Protein AF-A0A2V9V794-F1 (afdb_monomer_lite)

Radius of gyration: 24.44 Å; chains: 1; bounding box: 47×69×84 Å

pLDDT: mean 85.98, std 15.11, range [33.03, 97.5]

Structure (mmCIF, N/CA/C/O backbone):
data_AF-A0A2V9V794-F1
#
_entry.id   AF-A0A2V9V794-F1
#
loop_
_atom_site.group_PDB
_atom_site.id
_atom_site.type_symbol
_atom_site.label_atom_id
_atom_site.label_alt_id
_atom_site.label_comp_id
_atom_site.label_asym_id
_atom_site.label_entity_id
_atom_site.label_seq_id
_atom_site.pdbx_PDB_ins_code
_atom_site.Cartn_x
_atom_site.Cartn_y
_atom_site.Cartn_z
_atom_site.occupancy
_atom_site.B_iso_or_equiv
_atom_site.auth_seq_id
_atom_site.auth_comp_id
_atom_site.auth_asym_id
_atom_site.auth_atom_id
_atom_site.pdbx_PDB_model_num
ATOM 1 N N . MET A 1 1 ? 4.166 -53.198 -56.606 1.00 38.56 1 MET A N 1
ATOM 2 C CA . MET A 1 1 ? 4.642 -51.820 -56.846 1.00 38.56 1 MET A CA 1
ATOM 3 C C . MET A 1 1 ? 4.368 -51.043 -55.563 1.00 38.56 1 MET A C 1
ATOM 5 O O . MET A 1 1 ? 3.220 -50.724 -55.301 1.00 38.56 1 MET A O 1
ATOM 9 N N . LEU A 1 2 ? 5.367 -50.914 -54.685 1.00 33.03 2 LEU A N 1
ATOM 10 C CA . LEU A 1 2 ? 5.245 -50.203 -53.403 1.00 33.03 2 LEU A CA 1
ATOM 11 C C . LEU A 1 2 ? 5.771 -48.770 -53.584 1.00 33.03 2 LEU A C 1
ATOM 13 O O . LEU A 1 2 ? 6.808 -48.613 -54.235 1.00 33.03 2 LEU A O 1
ATOM 17 N N . PRO A 1 3 ? 5.094 -47.737 -53.053 1.00 42.12 3 PRO A N 1
ATOM 18 C CA . PRO A 1 3 ? 5.561 -46.367 -53.184 1.00 42.12 3 PRO A CA 1
ATOM 19 C C . PRO A 1 3 ? 6.726 -46.094 -52.223 1.00 42.12 3 PRO A C 1
ATOM 21 O O . PRO A 1 3 ? 6.729 -46.523 -51.069 1.00 42.12 3 PRO A O 1
ATOM 24 N N . ARG A 1 4 ? 7.728 -45.372 -52.731 1.00 41.62 4 ARG A N 1
ATOM 25 C CA . ARG A 1 4 ? 8.853 -44.807 -51.975 1.00 41.62 4 ARG A CA 1
ATOM 26 C C . ARG A 1 4 ? 8.326 -43.691 -51.070 1.00 41.62 4 ARG A C 1
ATOM 28 O O . ARG A 1 4 ? 7.719 -42.748 -51.565 1.00 41.62 4 ARG A O 1
ATOM 35 N N . PHE A 1 5 ? 8.584 -43.786 -49.769 1.00 45.78 5 PHE A N 1
ATOM 36 C CA . PHE A 1 5 ? 8.441 -42.657 -48.853 1.00 45.78 5 PHE A CA 1
ATOM 37 C C . PHE A 1 5 ? 9.647 -41.725 -49.021 1.00 45.78 5 PHE A C 1
ATOM 39 O O . PHE A 1 5 ? 10.775 -42.107 -48.710 1.00 45.78 5 PHE A O 1
ATOM 46 N N . ASP A 1 6 ? 9.408 -40.512 -49.519 1.00 46.72 6 ASP A N 1
ATOM 47 C CA . ASP A 1 6 ? 10.410 -39.446 -49.567 1.00 46.72 6 ASP A CA 1
ATOM 48 C C . ASP A 1 6 ? 10.623 -38.853 -48.165 1.00 46.72 6 ASP A C 1
ATOM 50 O O . ASP A 1 6 ? 9.769 -38.159 -47.612 1.00 46.72 6 ASP A O 1
ATOM 54 N N . GLY A 1 7 ? 11.802 -39.100 -47.588 1.00 52.31 7 GLY A N 1
ATOM 55 C CA . GLY A 1 7 ? 12.243 -38.611 -46.273 1.00 52.31 7 GLY A CA 1
ATOM 56 C C . GLY A 1 7 ? 12.598 -37.117 -46.213 1.00 52.31 7 GLY A C 1
ATOM 57 O O . GLY A 1 7 ? 13.480 -36.726 -45.454 1.00 52.31 7 GLY A O 1
ATOM 58 N N . SER A 1 8 ? 11.950 -36.263 -47.010 1.00 50.94 8 SER A N 1
ATOM 59 C CA . SER A 1 8 ? 12.313 -34.839 -47.154 1.00 50.94 8 SER A CA 1
ATOM 60 C C . SER A 1 8 ? 11.609 -33.893 -46.158 1.00 50.94 8 SER A C 1
ATOM 62 O O . SER A 1 8 ? 11.952 -32.715 -46.060 1.00 50.94 8 SER A O 1
ATOM 64 N N . LEU A 1 9 ? 10.642 -34.385 -45.373 1.00 50.53 9 LEU A N 1
ATOM 65 C CA . LEU A 1 9 ? 9.857 -33.556 -44.441 1.00 50.53 9 LEU A CA 1
ATOM 66 C C . LEU A 1 9 ? 10.498 -33.380 -43.050 1.00 50.53 9 LEU A C 1
ATOM 68 O O . LEU A 1 9 ? 10.308 -32.339 -42.427 1.00 50.53 9 LEU A O 1
ATOM 72 N N . MET A 1 10 ? 11.303 -34.333 -42.568 1.00 48.78 10 MET A N 1
ATOM 73 C CA . MET A 1 10 ? 11.886 -34.285 -41.214 1.00 48.78 10 MET A CA 1
ATOM 74 C C . MET A 1 10 ? 12.881 -33.139 -40.931 1.00 48.78 10 MET A C 1
ATOM 76 O O . MET A 1 10 ? 12.798 -32.574 -39.839 1.00 48.78 10 MET A O 1
ATOM 80 N N . PRO A 1 11 ? 13.794 -32.726 -41.837 1.00 52.16 11 PRO A N 1
ATOM 81 C CA . PRO A 1 11 ? 14.815 -31.742 -41.469 1.00 52.16 11 PRO A CA 1
ATOM 82 C C . PRO A 1 11 ? 14.236 -30.331 -41.297 1.00 52.16 11 PRO A C 1
ATOM 84 O O . PRO A 1 11 ? 14.700 -29.570 -40.451 1.00 52.16 11 PRO 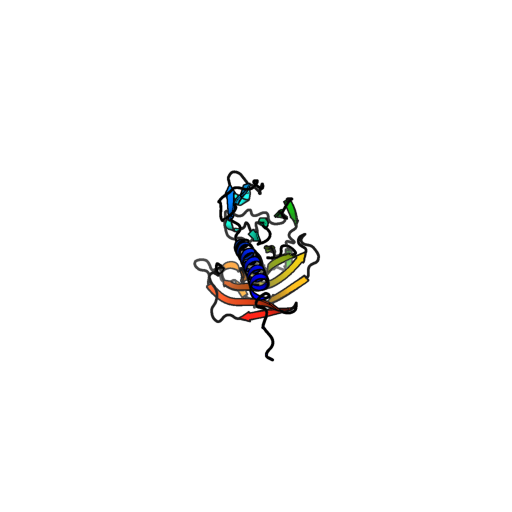A O 1
ATOM 87 N N . LYS A 1 12 ? 13.176 -29.980 -42.037 1.00 49.75 12 LYS A N 1
ATOM 88 C CA . LYS A 1 12 ? 12.537 -28.659 -41.932 1.00 49.75 12 LYS A CA 1
ATOM 89 C C . LYS A 1 12 ? 11.778 -28.499 -40.614 1.00 49.75 12 LYS A C 1
ATOM 91 O O . LYS A 1 12 ? 11.982 -27.503 -39.929 1.00 49.75 12 LYS A O 1
ATOM 96 N N . PHE A 1 13 ? 10.987 -29.497 -40.211 1.00 54.16 13 PHE A N 1
ATOM 97 C CA . PHE A 1 13 ? 10.259 -29.467 -38.935 1.00 54.16 13 PHE A CA 1
ATOM 98 C C . PHE A 1 13 ? 11.194 -29.397 -37.722 1.00 54.16 13 PHE A C 1
ATOM 100 O O . PHE A 1 13 ? 10.930 -28.621 -36.808 1.00 54.16 13 PHE A O 1
ATOM 107 N N . LEU A 1 14 ? 12.318 -30.122 -37.746 1.00 56.41 14 LEU A N 1
ATOM 108 C CA . LEU A 1 14 ? 13.312 -30.077 -36.669 1.00 56.41 14 LEU A CA 1
ATOM 109 C C . LEU A 1 14 ? 13.958 -28.686 -36.534 1.00 56.41 14 LEU A C 1
ATOM 111 O O . LEU A 1 14 ? 14.210 -28.223 -35.425 1.00 56.41 14 LEU A O 1
ATOM 115 N N . THR A 1 15 ? 14.167 -27.994 -37.659 1.00 58.72 15 THR A N 1
ATOM 116 C CA . THR A 1 15 ? 14.766 -26.650 -37.690 1.00 58.72 15 THR A CA 1
ATOM 117 C C . THR A 1 15 ? 13.799 -25.584 -37.165 1.00 58.72 15 THR A C 1
ATOM 119 O O . THR A 1 15 ? 14.207 -24.718 -36.396 1.00 58.72 15 THR A O 1
ATOM 122 N N . TYR A 1 16 ? 12.506 -25.664 -37.508 1.00 60.12 16 TYR A N 1
ATOM 123 C CA . TYR A 1 16 ? 11.483 -24.760 -36.961 1.00 60.12 16 TYR A CA 1
ATOM 124 C C . TYR A 1 16 ? 11.238 -24.993 -35.466 1.00 60.12 16 TYR A C 1
ATOM 126 O O . TYR A 1 16 ? 11.074 -24.030 -34.720 1.00 60.12 16 TYR A O 1
ATOM 134 N N . PHE A 1 17 ? 11.268 -26.250 -35.013 1.00 61.69 17 PHE A N 1
ATOM 135 C CA . PHE A 1 17 ? 11.130 -26.588 -33.595 1.00 61.69 17 PHE A CA 1
ATOM 136 C C . PHE A 1 17 ? 12.344 -26.106 -32.784 1.00 61.69 17 PHE A C 1
ATOM 138 O O . PHE A 1 17 ? 12.179 -25.509 -31.725 1.00 61.69 17 PHE A O 1
ATOM 145 N N . ALA A 1 18 ? 13.561 -26.269 -33.314 1.00 59.91 18 ALA A N 1
ATOM 146 C CA . ALA A 1 18 ? 14.781 -25.747 -32.698 1.00 59.91 18 ALA A CA 1
ATOM 147 C C . ALA A 1 18 ? 14.822 -24.208 -32.680 1.00 59.91 18 ALA A C 1
ATOM 149 O O . ALA A 1 18 ? 15.217 -23.627 -31.675 1.00 59.91 18 ALA A O 1
ATOM 150 N N . ALA A 1 19 ? 14.360 -23.534 -33.739 1.00 59.62 19 ALA A N 1
ATOM 151 C CA . ALA A 1 19 ? 14.244 -22.074 -33.766 1.00 59.62 19 ALA A CA 1
ATOM 152 C C . ALA A 1 19 ? 13.197 -21.552 -32.762 1.00 59.62 19 ALA A C 1
ATOM 154 O O . ALA A 1 19 ? 13.445 -20.553 -32.091 1.00 59.62 19 ALA A O 1
ATOM 155 N N . ALA A 1 20 ? 12.065 -22.248 -32.602 1.00 59.25 20 ALA A N 1
ATOM 156 C CA . ALA A 1 20 ? 11.057 -21.921 -31.594 1.00 59.25 20 ALA A CA 1
ATOM 157 C C . ALA A 1 20 ? 11.583 -22.121 -30.160 1.00 59.25 20 ALA A C 1
ATOM 159 O O . ALA A 1 20 ? 11.337 -21.280 -29.299 1.00 59.25 20 ALA A O 1
ATOM 160 N N . ILE A 1 21 ? 12.370 -23.174 -29.909 1.00 59.22 21 ILE A N 1
ATOM 161 C CA . ILE A 1 21 ? 13.027 -23.404 -28.611 1.00 59.22 21 ILE A CA 1
ATOM 162 C C . ILE A 1 21 ? 14.116 -22.349 -28.348 1.00 59.22 21 ILE A C 1
ATOM 164 O O . ILE A 1 21 ? 14.167 -21.786 -27.258 1.00 59.22 21 ILE A O 1
ATOM 168 N N . CYS A 1 22 ? 14.940 -22.005 -29.343 1.00 53.81 22 CYS A N 1
ATOM 169 C CA . CYS A 1 22 ? 15.967 -20.964 -29.207 1.00 53.81 22 CYS A CA 1
ATOM 170 C C . CYS A 1 22 ? 15.389 -19.553 -29.007 1.00 53.81 22 CYS A C 1
ATOM 172 O O . CYS A 1 22 ? 16.074 -18.705 -28.443 1.00 53.81 22 CYS A O 1
ATOM 174 N N . LEU A 1 23 ? 14.145 -19.297 -29.427 1.00 53.34 23 LEU A N 1
ATOM 175 C CA . LEU A 1 23 ? 13.411 -18.060 -29.127 1.00 53.34 23 LEU A CA 1
ATOM 176 C C . LEU A 1 23 ? 12.651 -18.120 -27.789 1.00 53.34 23 LEU A C 1
ATOM 178 O O . LEU A 1 23 ? 12.398 -17.076 -27.193 1.00 53.34 23 LEU A O 1
ATOM 182 N N . ALA A 1 24 ? 12.325 -19.313 -27.285 1.00 51.94 24 ALA A N 1
ATOM 183 C CA . ALA A 1 24 ? 11.674 -19.487 -25.986 1.00 51.94 24 ALA A CA 1
ATOM 184 C C . ALA A 1 24 ? 12.638 -19.279 -24.799 1.00 51.94 24 ALA A C 1
ATOM 186 O O . ALA A 1 24 ? 12.227 -18.777 -23.755 1.00 51.94 24 ALA A O 1
ATOM 187 N N . ILE A 1 25 ? 13.926 -19.606 -24.961 1.00 49.94 25 ILE A N 1
ATOM 188 C CA . ILE A 1 25 ? 14.947 -19.448 -23.909 1.00 49.94 25 ILE A CA 1
ATOM 189 C C . ILE A 1 25 ? 15.202 -17.969 -23.527 1.00 49.94 25 ILE A C 1
ATOM 191 O O . ILE A 1 25 ? 15.193 -17.674 -22.331 1.00 49.94 25 ILE A O 1
ATOM 195 N N . PRO A 1 26 ? 15.371 -17.003 -24.459 1.00 48.62 26 PRO A N 1
ATOM 196 C CA . PRO A 1 26 ? 15.526 -15.597 -24.081 1.00 48.62 26 PRO A CA 1
ATOM 197 C C . PRO A 1 26 ? 14.234 -14.971 -23.537 1.00 48.62 26 PRO A C 1
ATOM 199 O O . PRO A 1 26 ? 14.315 -14.015 -22.773 1.00 48.62 26 PRO A O 1
ATOM 202 N N . ALA A 1 27 ? 13.054 -15.515 -23.865 1.00 47.22 27 ALA A N 1
ATOM 203 C CA . ALA A 1 27 ? 11.788 -15.037 -23.304 1.00 47.22 27 ALA A CA 1
ATOM 204 C C . ALA A 1 27 ? 11.646 -15.385 -21.809 1.00 47.22 27 ALA A C 1
ATOM 206 O O . ALA A 1 27 ? 11.118 -14.583 -21.042 1.00 47.22 27 ALA A O 1
ATOM 207 N N . ALA A 1 28 ? 12.171 -16.539 -21.378 1.00 44.84 28 ALA A N 1
ATOM 208 C CA . ALA A 1 28 ? 12.210 -16.925 -19.965 1.00 44.84 28 ALA A CA 1
ATOM 209 C C . ALA A 1 28 ? 13.304 -16.186 -19.167 1.00 44.84 28 ALA A C 1
ATOM 211 O O . ALA A 1 28 ? 13.153 -15.985 -17.967 1.00 44.84 28 ALA A O 1
ATOM 212 N N . ALA A 1 29 ? 14.378 -15.734 -19.826 1.00 45.09 29 ALA A N 1
ATOM 213 C CA . ALA A 1 29 ? 15.448 -14.948 -19.204 1.00 45.09 29 ALA A CA 1
ATOM 214 C C . ALA A 1 29 ? 15.131 -13.440 -19.086 1.00 45.09 29 ALA A C 1
ATOM 216 O O . ALA A 1 29 ? 15.911 -12.692 -18.502 1.00 45.09 29 ALA A O 1
ATOM 217 N N . GLN A 1 30 ? 13.996 -12.979 -19.623 1.00 49.69 30 GLN A N 1
ATOM 218 C CA . GLN A 1 30 ? 13.594 -11.566 -19.609 1.00 49.69 30 GLN A CA 1
ATOM 219 C C . GLN A 1 30 ? 12.845 -11.147 -18.325 1.00 49.69 30 GLN A C 1
ATOM 221 O O . GLN A 1 30 ? 12.345 -10.024 -18.242 1.00 49.69 30 GLN A O 1
ATOM 226 N N . SER A 1 31 ? 12.724 -12.029 -17.327 1.00 58.31 31 SER A N 1
ATOM 227 C CA . SER A 1 31 ? 11.844 -11.813 -16.168 1.00 58.31 31 SER A CA 1
ATOM 228 C C . SER A 1 31 ? 12.505 -11.140 -14.963 1.00 58.31 31 SER A C 1
ATOM 230 O O . SER A 1 31 ? 11.790 -10.580 -14.133 1.00 58.31 31 SER A O 1
ATOM 232 N N . SER A 1 32 ? 13.837 -11.140 -14.851 1.00 69.75 32 SER A N 1
ATOM 233 C CA . SER A 1 32 ? 14.535 -10.535 -13.712 1.00 69.75 32 SER A CA 1
ATOM 234 C C . SER A 1 32 ? 15.114 -9.166 -14.076 1.00 69.75 32 SER A C 1
ATOM 236 O O . SER A 1 32 ? 15.888 -9.010 -15.016 1.00 69.75 32 SER A O 1
ATOM 238 N N . ARG A 1 33 ? 14.717 -8.129 -13.333 1.00 80.69 33 ARG A N 1
ATOM 239 C CA . ARG A 1 33 ? 15.307 -6.786 -13.424 1.00 80.69 33 ARG A CA 1
ATOM 240 C C . ARG A 1 33 ? 16.125 -6.531 -12.169 1.00 80.69 33 ARG A C 1
ATOM 242 O O . ARG A 1 33 ? 15.597 -6.652 -11.067 1.00 80.69 33 ARG A O 1
ATOM 249 N N . LEU A 1 34 ? 17.388 -6.151 -12.331 1.00 89.44 34 LEU A N 1
ATOM 250 C CA . LEU A 1 34 ? 18.237 -5.748 -11.215 1.00 89.44 34 LEU A CA 1
ATOM 251 C C . LEU A 1 34 ? 18.266 -4.223 -11.136 1.00 89.44 34 LEU A C 1
ATOM 253 O O . LEU A 1 34 ? 18.826 -3.566 -12.008 1.00 89.44 34 LEU A O 1
ATOM 257 N N . TRP A 1 35 ? 17.682 -3.664 -10.082 1.00 92.12 35 TRP A N 1
ATOM 258 C CA . TRP A 1 35 ? 17.722 -2.230 -9.809 1.00 92.12 35 TRP A CA 1
ATOM 259 C C . TRP A 1 35 ? 18.606 -1.961 -8.600 1.00 92.12 35 TRP A C 1
ATOM 261 O O . TRP A 1 35 ? 18.444 -2.584 -7.552 1.00 92.12 35 TRP A O 1
ATOM 271 N N . VAL A 1 36 ? 19.541 -1.027 -8.742 1.00 94.25 36 VAL A N 1
ATOM 272 C CA . VAL A 1 36 ? 20.463 -0.641 -7.672 1.00 94.25 36 VAL A CA 1
ATOM 273 C C . VAL A 1 36 ? 20.255 0.828 -7.350 1.00 94.25 36 VAL A C 1
ATOM 275 O O . VAL A 1 36 ? 20.399 1.687 -8.218 1.00 94.25 36 VAL A O 1
ATOM 278 N N . LEU A 1 37 ? 19.935 1.110 -6.089 1.00 95.19 37 LEU A N 1
ATOM 279 C CA . LEU A 1 37 ? 19.913 2.464 -5.548 1.00 95.19 37 LEU A CA 1
ATOM 280 C C . LEU A 1 37 ? 21.343 2.990 -5.397 1.00 95.19 37 LEU A C 1
ATOM 282 O O . LEU A 1 37 ? 22.180 2.373 -4.740 1.00 95.19 37 LEU A O 1
ATOM 286 N N . THR A 1 38 ? 21.614 4.146 -5.992 1.00 93.38 38 THR A N 1
ATOM 287 C CA . THR A 1 38 ? 22.929 4.784 -6.040 1.00 93.38 38 THR A CA 1
ATOM 288 C C . THR A 1 38 ? 22.870 6.204 -5.488 1.00 93.38 38 THR A C 1
ATOM 290 O O . THR A 1 38 ? 22.027 7.022 -5.869 1.00 93.38 38 THR A O 1
ATOM 293 N N . ALA A 1 39 ? 23.805 6.514 -4.587 1.00 89.44 39 ALA A N 1
ATOM 294 C CA . ALA A 1 39 ? 23.951 7.849 -4.024 1.00 89.44 39 ALA A CA 1
ATOM 295 C C . ALA A 1 39 ? 24.310 8.890 -5.109 1.00 89.44 39 ALA A C 1
ATOM 297 O O . ALA A 1 39 ? 25.053 8.565 -6.036 1.00 89.44 39 ALA A O 1
ATOM 298 N N . PRO A 1 40 ? 23.824 10.141 -4.996 1.00 90.31 40 PRO A N 1
ATOM 299 C CA . PRO A 1 40 ? 23.001 10.650 -3.896 1.00 90.31 40 PRO A CA 1
ATOM 300 C C . PRO A 1 40 ? 21.493 10.389 -4.048 1.00 90.31 40 PRO A C 1
ATOM 302 O O . PRO A 1 40 ? 20.801 10.386 -3.040 1.00 90.31 40 PRO A O 1
ATOM 305 N N . ASN A 1 41 ? 20.973 10.186 -5.260 1.00 93.88 41 ASN A N 1
ATOM 306 C CA . ASN A 1 41 ? 19.524 10.140 -5.499 1.00 93.88 41 ASN A CA 1
ATOM 307 C C . ASN A 1 41 ? 19.159 9.521 -6.861 1.00 93.88 41 ASN A C 1
ATOM 309 O O . ASN A 1 41 ? 18.405 10.083 -7.660 1.00 93.88 41 ASN A O 1
ATOM 313 N N . SER A 1 42 ? 19.727 8.356 -7.165 1.00 95.56 42 SER A N 1
ATOM 314 C CA . SER A 1 42 ? 19.471 7.670 -8.433 1.00 95.56 42 SER A CA 1
ATOM 315 C C . SER A 1 42 ? 19.207 6.184 -8.248 1.00 95.56 42 SER A C 1
ATOM 317 O O . SER A 1 42 ? 19.580 5.590 -7.240 1.00 95.56 42 SER A O 1
ATOM 319 N N . VAL A 1 43 ? 18.552 5.588 -9.238 1.00 95.38 43 VAL A N 1
ATOM 320 C CA . VAL A 1 43 ? 18.450 4.140 -9.406 1.00 95.38 43 VAL A CA 1
ATOM 321 C C . VAL A 1 43 ? 19.017 3.795 -10.778 1.00 95.38 43 VAL A C 1
ATOM 323 O O . VAL A 1 43 ? 18.702 4.453 -11.772 1.00 95.38 43 VAL A O 1
ATOM 326 N N . VAL A 1 44 ? 19.848 2.762 -10.839 1.00 95.31 44 VAL A N 1
ATOM 327 C CA . VAL A 1 44 ? 20.409 2.226 -12.080 1.00 95.31 44 VAL A CA 1
ATOM 328 C C . VAL A 1 44 ? 19.855 0.826 -12.307 1.00 95.31 44 VAL A C 1
ATOM 330 O O . VAL A 1 44 ? 19.943 -0.030 -11.427 1.00 95.31 44 VAL A O 1
ATOM 333 N N . GLU A 1 45 ? 19.288 0.594 -13.489 1.00 93.56 45 GLU A N 1
ATOM 334 C CA . GLU A 1 45 ? 18.948 -0.755 -13.940 1.00 93.56 45 GLU A CA 1
ATOM 335 C C . GLU A 1 45 ? 20.201 -1.432 -14.498 1.00 93.56 45 GLU A C 1
ATOM 337 O O . GLU A 1 45 ? 20.934 -0.841 -15.294 1.00 93.56 45 GLU A O 1
ATOM 342 N N . TYR A 1 46 ? 20.419 -2.681 -14.116 1.00 92.44 46 TYR A N 1
ATOM 343 C CA . TYR A 1 46 ? 21.473 -3.535 -14.631 1.00 92.44 46 TYR A CA 1
ATOM 344 C C . TYR A 1 46 ? 20.861 -4.688 -15.416 1.00 92.44 46 TYR A C 1
ATOM 346 O O . TYR A 1 46 ? 19.845 -5.265 -15.022 1.00 92.44 46 TYR A O 1
ATOM 354 N N . ASP A 1 47 ? 21.502 -5.039 -16.525 1.00 88.94 47 ASP A N 1
ATOM 355 C CA . ASP A 1 47 ? 21.242 -6.310 -17.188 1.00 88.94 47 ASP A CA 1
ATOM 356 C C . ASP A 1 47 ? 21.700 -7.456 -16.263 1.00 88.94 47 ASP A C 1
ATOM 358 O O . ASP A 1 47 ? 22.867 -7.480 -15.870 1.00 88.94 47 ASP A O 1
ATOM 362 N N . PRO A 1 48 ? 20.823 -8.395 -15.872 1.00 87.44 48 PRO A N 1
ATOM 363 C CA . PRO A 1 48 ? 21.163 -9.417 -14.879 1.00 87.44 48 PRO A CA 1
ATOM 364 C C . PRO A 1 48 ? 22.157 -10.467 -15.398 1.00 87.44 48 PRO A C 1
ATOM 366 O O . PRO A 1 48 ? 22.801 -11.138 -14.596 1.00 87.44 48 PRO A O 1
ATOM 369 N N . ALA A 1 49 ? 22.289 -10.633 -16.719 1.00 88.31 49 ALA A N 1
ATOM 370 C CA . ALA A 1 49 ? 23.178 -11.627 -17.318 1.00 88.31 49 ALA A CA 1
ATOM 371 C C . ALA A 1 49 ? 24.609 -11.096 -17.482 1.00 88.31 49 ALA A C 1
ATOM 373 O O . ALA A 1 49 ? 25.575 -11.851 -17.381 1.00 88.31 49 ALA A O 1
ATOM 374 N N . THR A 1 50 ? 24.745 -9.798 -17.744 1.00 90.19 50 THR A N 1
ATOM 375 C CA . THR A 1 50 ? 26.024 -9.148 -18.063 1.00 90.19 50 THR A CA 1
ATOM 376 C C . THR A 1 50 ? 26.484 -8.155 -17.004 1.00 90.19 50 THR A C 1
ATOM 378 O O . THR A 1 50 ? 27.631 -7.717 -17.049 1.00 90.19 50 THR A O 1
ATOM 381 N N . PHE A 1 51 ? 25.608 -7.776 -16.069 1.00 89.69 51 PHE A N 1
ATOM 382 C CA . PHE A 1 51 ? 25.802 -6.660 -15.140 1.00 89.69 51 PHE A CA 1
ATOM 383 C C . PHE A 1 51 ? 26.155 -5.343 -15.851 1.00 89.69 51 PHE A C 1
ATOM 385 O O . PHE A 1 51 ? 26.799 -4.463 -15.278 1.00 89.69 51 PHE A O 1
ATOM 392 N N . ALA A 1 52 ? 25.723 -5.176 -17.103 1.00 93.06 52 ALA A N 1
ATOM 393 C CA . ALA A 1 52 ? 25.864 -3.916 -17.813 1.00 93.06 52 ALA A CA 1
ATOM 394 C C . ALA A 1 52 ? 24.874 -2.886 -17.249 1.00 93.06 52 ALA A C 1
ATOM 396 O O . ALA A 1 52 ? 23.667 -3.134 -17.198 1.00 93.06 52 ALA A O 1
ATOM 397 N N . ALA A 1 53 ? 25.387 -1.725 -16.839 1.00 94.06 53 ALA A N 1
ATOM 398 C CA . ALA A 1 53 ? 24.578 -0.620 -16.339 1.00 94.06 53 ALA A CA 1
ATOM 399 C C . ALA A 1 53 ? 23.826 0.082 -17.481 1.00 94.06 53 ALA A C 1
ATOM 401 O O . ALA A 1 53 ? 24.415 0.430 -18.509 1.00 94.06 53 ALA A O 1
ATOM 402 N N . LYS A 1 54 ? 22.535 0.348 -17.276 1.00 92.50 54 LYS A N 1
ATOM 403 C CA . LYS A 1 54 ? 21.743 1.262 -18.108 1.00 92.50 54 LYS A CA 1
ATOM 404 C C . LYS A 1 54 ? 21.863 2.700 -17.595 1.00 92.50 54 LYS A C 1
ATOM 406 O O . LYS A 1 54 ? 22.558 2.985 -16.621 1.00 92.50 54 LYS A O 1
ATOM 411 N N . SER A 1 55 ? 21.184 3.630 -18.265 1.00 90.88 55 SER A N 1
ATOM 412 C CA . SER A 1 55 ? 21.156 5.029 -17.839 1.00 90.88 55 SER A CA 1
ATOM 413 C C . SER A 1 55 ? 20.536 5.181 -16.440 1.00 90.88 55 SER A C 1
ATOM 415 O O . SER A 1 55 ? 19.493 4.580 -16.171 1.00 90.88 55 SER A O 1
ATOM 417 N N . PRO A 1 56 ? 21.142 5.994 -15.557 1.00 94.31 56 PRO A N 1
ATOM 418 C CA . PRO A 1 56 ? 20.591 6.266 -14.237 1.00 94.31 56 PRO A CA 1
ATOM 419 C C . PRO A 1 56 ? 19.270 7.030 -14.345 1.00 94.31 56 PRO A C 1
ATOM 421 O O . PRO A 1 56 ? 19.128 7.947 -15.155 1.00 94.31 56 PRO A O 1
ATOM 424 N N . THR A 1 57 ? 18.325 6.688 -13.476 1.00 94.81 57 THR A N 1
ATOM 425 C CA . THR A 1 57 ? 17.074 7.425 -13.285 1.00 94.81 57 THR A CA 1
ATOM 426 C C . THR A 1 57 ? 17.134 8.175 -11.963 1.00 94.81 57 THR A C 1
ATOM 428 O O . THR A 1 57 ? 17.419 7.578 -10.928 1.00 94.81 57 THR A O 1
ATOM 431 N N . SER A 1 58 ? 16.875 9.483 -11.984 1.00 95.62 58 SER A N 1
ATOM 432 C CA . SER A 1 58 ? 16.798 10.279 -10.755 1.00 95.62 58 SER A CA 1
ATOM 433 C C . SER A 1 58 ? 15.533 9.933 -9.971 1.00 95.62 58 SER A C 1
ATOM 435 O O . SER A 1 58 ? 14.446 9.812 -10.542 1.00 95.62 58 SER A O 1
ATOM 437 N N . VAL A 1 59 ? 15.688 9.787 -8.660 1.00 95.94 59 VAL A N 1
ATOM 438 C CA . VAL A 1 59 ? 14.615 9.529 -7.696 1.00 95.94 59 VAL A CA 1
ATOM 439 C C . VAL A 1 59 ? 14.655 10.587 -6.588 1.00 95.94 59 VAL A C 1
ATOM 441 O O . VAL A 1 59 ? 15.657 11.289 -6.470 1.00 95.94 59 VAL A O 1
ATOM 444 N N . PRO A 1 60 ? 13.593 10.746 -5.779 1.00 93.88 60 PRO A N 1
ATOM 445 C CA . PRO A 1 60 ? 13.625 11.660 -4.639 1.00 93.88 60 PRO A CA 1
ATOM 446 C C . PRO A 1 60 ? 14.762 11.337 -3.660 1.00 93.88 60 PRO A C 1
ATOM 448 O O . PRO A 1 60 ? 15.063 10.167 -3.413 1.00 93.88 60 PRO A O 1
ATOM 451 N N . ASP A 1 61 ? 15.357 12.367 -3.056 1.00 90.38 61 ASP A N 1
ATOM 452 C CA . ASP A 1 61 ? 16.479 12.229 -2.115 1.00 90.38 61 ASP A CA 1
ATOM 453 C C . ASP A 1 61 ? 16.108 11.377 -0.887 1.00 90.38 61 ASP A C 1
ATOM 455 O O . ASP A 1 61 ? 16.950 10.716 -0.275 1.00 90.38 61 ASP A O 1
ATOM 459 N N . GLU A 1 62 ? 14.827 11.366 -0.512 1.00 88.81 62 GLU A N 1
ATOM 460 C CA . GLU A 1 62 ? 14.313 10.604 0.621 1.00 88.81 62 GLU A CA 1
ATOM 461 C C . GLU A 1 62 ? 14.306 9.092 0.380 1.00 88.81 62 GLU A C 1
ATOM 463 O O . GLU A 1 62 ? 14.289 8.334 1.350 1.00 88.81 62 GLU A O 1
ATOM 468 N N . VAL A 1 63 ? 14.376 8.636 -0.875 1.00 91.75 63 VAL A N 1
ATOM 469 C CA . VAL A 1 63 ? 14.351 7.203 -1.205 1.00 91.75 63 VAL A CA 1
ATOM 470 C C . VAL A 1 63 ? 15.502 6.455 -0.534 1.00 91.75 63 VAL A C 1
ATOM 472 O O . VAL A 1 63 ? 15.297 5.359 -0.025 1.00 91.75 63 VAL A O 1
ATOM 475 N N . LEU A 1 64 ? 16.698 7.047 -0.455 1.00 89.12 64 LEU A N 1
ATOM 476 C CA . LEU A 1 64 ? 17.833 6.405 0.221 1.00 89.12 64 LEU A CA 1
ATOM 477 C C . LEU A 1 64 ? 17.667 6.312 1.739 1.00 89.12 64 LEU A C 1
ATOM 479 O O . LEU A 1 64 ? 18.312 5.475 2.366 1.00 89.12 64 LEU A O 1
ATOM 483 N N . LYS A 1 65 ? 16.822 7.160 2.333 1.00 87.81 65 LYS A N 1
ATOM 484 C CA . LYS A 1 65 ? 16.533 7.116 3.771 1.00 87.81 65 LYS A CA 1
ATOM 485 C C . LYS A 1 65 ? 15.558 5.993 4.097 1.00 87.81 65 LYS A C 1
ATOM 487 O O . LYS A 1 65 ? 15.720 5.363 5.130 1.00 87.81 65 LYS A O 1
ATOM 492 N N . ALA A 1 66 ? 14.606 5.728 3.202 1.00 88.56 66 ALA A N 1
ATOM 493 C CA . ALA A 1 66 ? 13.594 4.690 3.360 1.00 88.56 66 ALA A CA 1
ATOM 494 C C . ALA A 1 66 ? 13.466 3.820 2.088 1.00 88.56 66 ALA A C 1
ATOM 496 O O . ALA A 1 66 ? 12.421 3.822 1.431 1.00 88.56 66 ALA A O 1
ATOM 497 N N . PRO A 1 67 ? 14.497 3.032 1.726 1.00 90.06 67 PRO A N 1
ATOM 498 C CA . PRO A 1 67 ? 14.506 2.284 0.465 1.00 90.06 67 PRO A CA 1
ATOM 499 C C . PRO A 1 67 ? 13.432 1.191 0.413 1.00 90.06 67 PRO A C 1
ATOM 501 O O . PRO A 1 67 ? 12.955 0.844 -0.660 1.00 90.06 67 PRO A O 1
ATOM 504 N N . ARG A 1 68 ? 12.999 0.677 1.572 1.00 88.00 68 ARG A N 1
ATOM 505 C CA . ARG A 1 68 ? 12.005 -0.404 1.667 1.00 88.00 68 ARG A CA 1
ATOM 506 C C . ARG A 1 68 ? 10.606 -0.029 1.157 1.00 88.00 68 ARG A C 1
ATOM 508 O O . ARG A 1 68 ? 9.793 -0.919 0.957 1.00 88.00 68 ARG A O 1
ATOM 515 N N . ILE A 1 69 ? 10.301 1.267 1.030 1.00 89.56 69 ILE A N 1
ATOM 516 C CA . ILE A 1 69 ? 9.000 1.753 0.538 1.00 89.56 69 ILE A CA 1
ATOM 517 C C . ILE A 1 69 ? 9.065 2.220 -0.925 1.00 89.56 69 ILE A C 1
ATOM 519 O O . ILE A 1 69 ? 8.083 2.754 -1.444 1.00 89.56 69 ILE A O 1
ATOM 523 N N . LEU A 1 70 ? 10.215 2.037 -1.588 1.00 93.88 70 LEU A N 1
ATOM 524 C CA . LEU A 1 70 ? 10.322 2.126 -3.038 1.00 93.88 70 LEU A CA 1
ATOM 525 C C . LEU A 1 70 ? 9.816 0.817 -3.647 1.00 93.88 70 LEU A C 1
ATOM 527 O O . LEU A 1 70 ? 10.341 -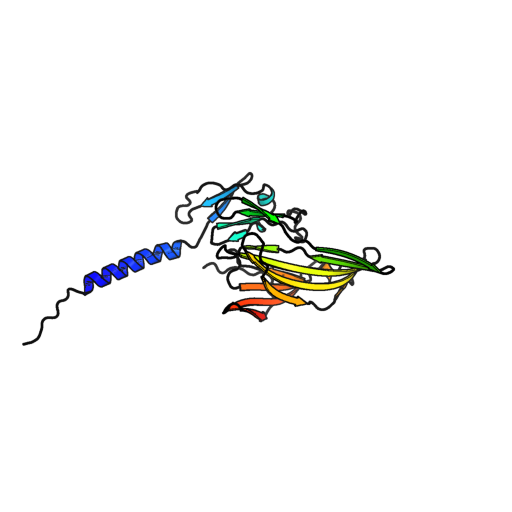0.254 -3.358 1.00 93.88 70 LEU A O 1
ATOM 531 N N . GLN A 1 71 ? 8.821 0.919 -4.518 1.00 94.69 71 GLN A N 1
ATOM 532 C CA . GLN A 1 71 ? 8.280 -0.206 -5.271 1.00 94.69 71 GLN A CA 1
ATOM 533 C C . GLN A 1 71 ? 8.779 -0.147 -6.709 1.00 94.69 71 GLN A C 1
ATOM 535 O O . GLN A 1 71 ? 8.852 0.943 -7.285 1.00 94.69 71 GLN A O 1
ATOM 540 N N . VAL A 1 72 ? 9.064 -1.310 -7.298 1.00 94.88 72 VAL A N 1
ATOM 541 C CA . VAL A 1 72 ? 9.402 -1.439 -8.718 1.00 94.88 72 VAL A CA 1
ATOM 542 C C . VAL A 1 72 ? 8.644 -2.620 -9.312 1.00 94.88 72 VAL A C 1
ATOM 544 O O . VAL A 1 72 ? 8.869 -3.754 -8.907 1.00 94.88 72 VAL A O 1
ATOM 547 N N . ASN A 1 73 ? 7.758 -2.378 -10.279 1.00 94.50 73 ASN A N 1
ATOM 548 C CA . ASN A 1 73 ? 6.989 -3.469 -10.886 1.00 94.50 73 ASN A CA 1
ATOM 549 C C . ASN A 1 73 ? 7.743 -4.175 -12.026 1.00 94.50 73 ASN A C 1
ATOM 551 O O . ASN A 1 73 ? 8.809 -3.739 -12.471 1.00 94.50 73 ASN A O 1
ATOM 555 N N . ARG A 1 74 ? 7.153 -5.246 -12.579 1.00 90.75 74 ARG A N 1
ATOM 556 C CA . ARG A 1 74 ? 7.733 -6.008 -13.709 1.00 90.75 74 ARG A CA 1
ATOM 557 C C . ARG A 1 74 ? 7.989 -5.154 -14.963 1.00 90.75 74 ARG A C 1
ATOM 559 O O . ARG A 1 74 ? 8.893 -5.442 -15.754 1.00 90.75 74 ARG A O 1
ATOM 566 N N . ARG A 1 75 ? 7.231 -4.069 -15.153 1.00 91.75 75 ARG A N 1
ATOM 567 C CA . ARG A 1 75 ? 7.425 -3.102 -16.253 1.00 91.75 75 ARG A CA 1
ATOM 568 C C . ARG A 1 75 ? 8.581 -2.131 -16.005 1.00 91.75 75 ARG A C 1
ATOM 570 O O . ARG A 1 75 ? 8.963 -1.410 -16.927 1.00 91.75 75 ARG A O 1
ATOM 577 N N . GLY A 1 76 ? 9.158 -2.143 -14.807 1.00 92.94 76 GLY A N 1
ATOM 578 C CA . GLY A 1 76 ? 10.201 -1.231 -14.360 1.00 92.94 76 GLY A CA 1
ATOM 579 C C . GLY A 1 76 ? 9.663 0.081 -13.800 1.00 92.94 76 GLY A C 1
ATOM 580 O O . GLY A 1 76 ? 10.465 0.889 -13.355 1.00 92.94 76 GLY A O 1
ATOM 581 N N . GLN A 1 77 ? 8.346 0.313 -13.799 1.00 96.00 77 GLN A N 1
ATOM 582 C CA . GLN A 1 77 ? 7.771 1.518 -13.200 1.00 96.00 77 GLN A CA 1
ATOM 583 C C . GLN A 1 77 ? 8.134 1.577 -11.722 1.00 96.00 77 GLN A C 1
ATOM 585 O O . GLN A 1 77 ? 8.207 0.539 -11.066 1.00 96.00 77 GLN A O 1
ATOM 590 N N . MET A 1 78 ? 8.338 2.786 -11.208 1.00 97.19 78 MET A N 1
ATOM 591 C CA . MET A 1 78 ? 8.767 2.987 -9.832 1.00 97.19 78 MET A CA 1
ATOM 592 C C . MET A 1 78 ? 7.791 3.884 -9.091 1.00 97.19 78 MET A C 1
ATOM 594 O O . MET A 1 78 ? 7.253 4.839 -9.652 1.00 97.19 78 MET A O 1
ATOM 598 N N . LEU A 1 79 ? 7.584 3.593 -7.814 1.00 96.44 79 LEU A N 1
ATOM 599 C CA . LEU A 1 79 ? 6.701 4.362 -6.952 1.00 96.44 79 LEU A CA 1
ATOM 600 C C . LEU A 1 79 ? 7.339 4.521 -5.577 1.00 96.44 79 LEU A C 1
ATOM 602 O O . LEU A 1 79 ? 7.769 3.546 -4.967 1.00 96.44 79 LEU A O 1
ATOM 606 N N . TYR A 1 80 ? 7.389 5.760 -5.093 1.00 95.12 80 TYR A N 1
ATOM 607 C CA . TYR A 1 80 ? 7.850 6.097 -3.751 1.00 95.12 80 TYR A CA 1
ATOM 608 C C . TYR A 1 80 ? 6.775 6.918 -3.048 1.00 95.12 80 TYR A C 1
ATOM 610 O O . TYR A 1 80 ? 6.486 8.058 -3.428 1.00 95.12 80 TYR A O 1
ATOM 618 N N . ALA A 1 81 ? 6.159 6.311 -2.037 1.00 92.75 81 ALA A N 1
ATOM 619 C CA . ALA A 1 81 ? 4.910 6.791 -1.469 1.00 92.75 81 ALA A CA 1
ATOM 620 C C . ALA A 1 81 ? 4.931 6.795 0.067 1.00 92.75 81 ALA A C 1
ATOM 622 O O . ALA A 1 81 ? 4.200 6.018 0.684 1.00 92.75 81 ALA A O 1
ATOM 623 N N . PRO A 1 82 ? 5.709 7.695 0.700 1.00 90.44 82 PRO A N 1
ATOM 624 C CA . PRO A 1 82 ? 5.757 7.807 2.156 1.00 90.44 82 PRO A CA 1
ATOM 625 C C . PRO A 1 82 ? 4.356 8.024 2.732 1.00 90.44 82 PRO A C 1
ATOM 627 O O . PRO A 1 82 ? 3.526 8.732 2.152 1.00 90.44 82 PRO A O 1
ATOM 630 N N . ASN A 1 83 ? 4.059 7.382 3.857 1.00 87.25 83 ASN A N 1
ATOM 631 C CA . ASN A 1 83 ? 2.768 7.476 4.526 1.00 87.25 83 ASN A CA 1
ATOM 632 C C . ASN A 1 83 ? 2.976 7.840 5.998 1.00 87.25 83 ASN A C 1
ATOM 634 O O . ASN A 1 83 ? 3.867 7.299 6.648 1.00 87.25 83 ASN A O 1
ATOM 638 N N . SER A 1 84 ? 2.161 8.764 6.516 1.00 77.75 84 SER A N 1
ATOM 639 C CA . SER A 1 84 ? 2.184 9.171 7.926 1.00 77.75 84 SER A CA 1
ATOM 640 C C . SER A 1 84 ? 1.978 7.995 8.873 1.00 77.75 84 SER A C 1
ATOM 642 O O . SER A 1 84 ? 2.537 7.997 9.971 1.00 77.75 84 SER A O 1
ATOM 644 N N . ASP A 1 85 ? 1.215 7.009 8.403 1.00 78.88 85 ASP A N 1
ATOM 645 C CA . ASP A 1 85 ? 0.824 5.815 9.141 1.00 78.88 85 ASP A CA 1
ATOM 646 C C . ASP A 1 85 ? 1.929 4.748 9.123 1.00 78.88 85 ASP A C 1
ATOM 648 O O . ASP A 1 85 ? 1.809 3.736 9.806 1.00 78.88 85 ASP A O 1
ATOM 652 N N . ASP A 1 86 ? 3.024 4.957 8.374 1.00 78.75 86 ASP A N 1
ATOM 653 C CA . ASP A 1 86 ? 4.208 4.111 8.512 1.00 78.75 86 ASP A CA 1
ATOM 654 C C . ASP A 1 86 ? 4.849 4.378 9.891 1.00 78.75 86 ASP A C 1
ATOM 656 O O . ASP A 1 86 ? 5.231 5.524 10.194 1.00 78.75 86 ASP A O 1
ATOM 660 N N . PRO A 1 87 ? 4.971 3.345 10.746 1.00 71.19 87 PRO A N 1
ATOM 661 C CA . PRO A 1 87 ? 5.525 3.497 12.087 1.00 71.19 87 PRO A CA 1
ATOM 662 C C . PRO A 1 87 ? 7.028 3.799 12.078 1.00 71.19 87 PRO A C 1
ATOM 664 O O . PRO A 1 87 ? 7.575 4.234 13.092 1.00 71.19 87 PRO A O 1
ATOM 667 N N . SER A 1 88 ? 7.716 3.587 10.957 1.00 76.06 88 SER A N 1
ATOM 668 C CA . SER A 1 88 ? 9.166 3.718 10.891 1.00 76.06 88 SER A CA 1
ATOM 669 C C . SER A 1 88 ? 9.597 5.192 10.889 1.00 76.06 88 SER A C 1
ATOM 671 O O . SER A 1 88 ? 8.991 6.025 10.207 1.00 76.06 88 SER A O 1
ATOM 673 N N . PRO A 1 89 ? 10.658 5.544 11.637 1.00 73.00 89 PRO A N 1
ATOM 674 C CA . PRO A 1 89 ? 11.072 6.934 11.837 1.00 73.00 89 PRO A CA 1
ATOM 675 C C . PRO A 1 89 ? 11.754 7.561 10.613 1.00 73.00 89 PRO A C 1
ATOM 677 O O . PRO A 1 89 ? 11.873 8.780 10.530 1.00 73.00 89 PRO A O 1
ATOM 680 N N . ASP A 1 90 ? 12.221 6.739 9.678 1.00 73.44 90 ASP A N 1
ATOM 681 C CA . ASP A 1 90 ? 12.926 7.135 8.458 1.00 73.44 90 ASP A CA 1
ATOM 682 C C . ASP A 1 90 ? 11.983 7.555 7.318 1.00 73.44 90 ASP A C 1
ATOM 684 O O . ASP A 1 90 ? 12.424 8.161 6.339 1.00 73.44 90 ASP A O 1
ATOM 688 N N . VAL A 1 91 ? 10.681 7.287 7.455 1.00 73.94 91 VAL A N 1
ATOM 689 C CA . VAL A 1 91 ? 9.660 7.683 6.480 1.00 73.94 91 VAL A CA 1
ATOM 690 C C . VAL A 1 91 ? 9.133 9.072 6.809 1.00 73.94 91 VAL A C 1
ATOM 692 O O . VAL A 1 91 ? 8.676 9.352 7.920 1.00 73.94 91 VAL A O 1
ATOM 695 N N . GLY A 1 92 ? 9.177 9.959 5.814 1.00 68.81 92 GLY A N 1
ATOM 696 C CA . GLY A 1 92 ? 8.628 11.306 5.928 1.00 68.81 92 GLY A CA 1
ATOM 697 C C . GLY A 1 92 ? 7.144 11.297 6.314 1.00 68.81 92 GLY A C 1
ATOM 698 O O . GLY A 1 92 ? 6.370 10.461 5.857 1.00 68.81 92 GLY A O 1
ATOM 699 N N . LYS A 1 93 ? 6.729 12.263 7.141 1.00 68.50 93 LYS A N 1
ATOM 700 C CA . LYS A 1 93 ? 5.347 12.358 7.652 1.00 68.50 93 LYS A CA 1
ATOM 701 C C . LYS A 1 93 ? 4.382 13.129 6.739 1.00 68.50 93 LYS A C 1
ATOM 703 O O . LYS A 1 93 ? 3.186 13.168 7.008 1.00 68.50 93 LYS A O 1
ATOM 708 N N . ASN A 1 94 ? 4.878 13.699 5.639 1.00 65.81 94 ASN A N 1
ATOM 709 C CA . ASN A 1 94 ? 4.059 14.346 4.613 1.00 65.81 94 ASN A CA 1
ATOM 710 C C . ASN A 1 94 ? 3.671 13.318 3.539 1.00 65.81 94 ASN A C 1
ATOM 712 O O . ASN A 1 94 ? 4.541 12.837 2.820 1.00 65.81 94 ASN A O 1
ATOM 716 N N . GLY A 1 95 ? 2.377 12.992 3.427 1.00 73.75 95 GLY A N 1
ATOM 717 C CA . GLY A 1 95 ? 1.893 11.893 2.574 1.00 73.75 95 GLY A CA 1
ATOM 718 C C . GLY A 1 95 ? 0.823 12.257 1.537 1.00 73.75 95 GLY 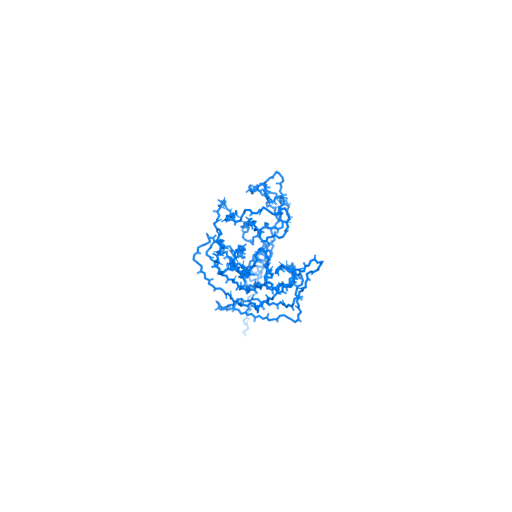A C 1
ATOM 719 O O . GLY A 1 95 ? 0.286 11.364 0.895 1.00 73.75 95 GLY A O 1
ATOM 720 N N . GLN A 1 96 ? 0.470 13.538 1.367 1.00 86.44 96 GLN A N 1
ATOM 721 C CA . GLN A 1 96 ? -0.616 13.947 0.451 1.00 86.44 96 GLN A CA 1
ATOM 722 C C . GLN A 1 96 ? -0.277 13.773 -1.034 1.00 86.44 96 GLN A C 1
ATOM 724 O O . GLN A 1 96 ? -1.168 13.771 -1.884 1.00 86.44 96 GLN A O 1
ATOM 729 N N . ARG A 1 97 ? 1.010 13.680 -1.364 1.00 91.19 97 ARG A N 1
ATOM 730 C CA . ARG A 1 97 ? 1.492 13.391 -2.712 1.00 91.19 97 ARG A CA 1
ATOM 731 C C . ARG A 1 97 ? 2.591 12.349 -2.644 1.00 91.19 97 ARG A C 1
ATOM 733 O O . ARG A 1 97 ? 3.301 12.270 -1.645 1.00 91.19 97 ARG A O 1
ATOM 740 N N . PHE A 1 98 ? 2.742 11.590 -3.716 1.00 93.88 98 PHE A N 1
ATOM 741 C CA . PHE A 1 98 ? 3.792 10.591 -3.855 1.00 93.88 98 PHE A CA 1
ATOM 742 C C . PHE A 1 98 ? 4.434 10.671 -5.233 1.00 93.88 98 PHE A C 1
ATOM 744 O O . PHE A 1 98 ? 3.839 11.176 -6.188 1.00 93.88 98 PHE A O 1
ATOM 751 N N . TRP A 1 99 ? 5.670 10.194 -5.314 1.00 95.81 99 TRP A N 1
ATOM 752 C CA . TRP A 1 99 ? 6.440 10.189 -6.544 1.00 95.81 99 TRP A CA 1
ATOM 753 C C . TRP A 1 99 ? 6.181 8.903 -7.322 1.00 95.81 99 TRP A C 1
ATOM 755 O O . TRP A 1 99 ? 6.163 7.809 -6.757 1.00 95.81 99 TRP A O 1
ATOM 765 N N . PHE A 1 100 ? 5.991 9.052 -8.627 1.00 97.50 100 PHE A N 1
ATOM 766 C CA . PHE A 1 100 ? 5.775 7.958 -9.559 1.00 97.50 100 PHE A CA 1
ATOM 767 C C . PHE A 1 100 ? 6.623 8.170 -10.812 1.00 97.50 100 PHE A C 1
ATOM 769 O O . PHE A 1 100 ? 6.692 9.283 -11.331 1.00 97.50 100 PHE A O 1
ATOM 776 N N . TRP A 1 101 ? 7.234 7.102 -11.317 1.00 97.25 101 TRP A N 1
ATOM 777 C CA . TRP A 1 101 ? 7.954 7.062 -12.584 1.00 97.25 101 TRP A CA 1
ATOM 778 C C . TRP A 1 101 ? 7.364 5.988 -13.488 1.00 97.25 101 TRP A C 1
ATOM 780 O O . TRP A 1 101 ? 7.290 4.815 -13.125 1.00 97.25 101 TRP A O 1
ATOM 790 N N . ASN A 1 102 ? 6.963 6.392 -14.690 1.00 94.81 102 ASN A N 1
ATOM 791 C CA . ASN A 1 102 ? 6.160 5.557 -15.581 1.00 94.81 102 ASN A CA 1
ATOM 792 C C . ASN A 1 102 ? 6.965 4.693 -16.570 1.00 94.81 102 ASN A C 1
ATOM 794 O O . ASN A 1 102 ? 6.352 4.021 -17.399 1.00 94.81 102 ASN A O 1
ATOM 798 N N . GLY A 1 103 ? 8.299 4.728 -16.535 1.00 92.19 103 GLY A N 1
ATOM 799 C CA . GLY A 1 103 ? 9.147 4.164 -17.594 1.00 92.19 103 GLY A CA 1
ATOM 800 C C . GLY A 1 103 ? 9.996 5.203 -18.328 1.00 92.19 103 GLY A C 1
ATOM 801 O O . GLY A 1 103 ? 11.010 4.865 -18.932 1.00 92.19 103 GLY A O 1
ATOM 802 N N . SER A 1 104 ? 9.579 6.469 -18.294 1.00 92.19 104 SER A N 1
ATOM 803 C CA . SER A 1 104 ? 10.223 7.546 -19.054 1.00 92.19 104 SER A CA 1
ATOM 804 C C . SER A 1 104 ? 10.233 8.892 -18.335 1.00 92.19 104 SER A C 1
ATOM 806 O O . SER A 1 104 ? 11.184 9.653 -18.473 1.00 92.19 104 SER A O 1
ATOM 808 N N . ALA A 1 105 ? 9.180 9.204 -17.582 1.00 93.94 105 ALA A N 1
ATOM 809 C CA . ALA A 1 105 ? 8.997 10.484 -16.914 1.00 93.94 105 ALA A CA 1
ATOM 810 C C . ALA A 1 105 ? 8.484 10.278 -15.489 1.00 93.94 105 ALA A C 1
ATOM 812 O O . ALA A 1 105 ? 7.773 9.311 -15.200 1.00 93.94 105 ALA A O 1
ATOM 813 N N . SER A 1 106 ? 8.845 11.211 -14.609 1.00 95.69 106 SER A N 1
ATOM 814 C CA . SER A 1 106 ? 8.339 11.264 -13.245 1.00 95.69 106 SER A CA 1
ATOM 815 C C . SER A 1 106 ? 7.157 12.223 -13.112 1.00 95.69 106 SER A C 1
ATOM 817 O O . SER A 1 106 ? 7.023 13.195 -13.858 1.00 95.69 106 SER A O 1
ATOM 819 N N . ALA A 1 107 ? 6.297 11.948 -12.138 1.00 95.75 107 ALA A N 1
ATOM 820 C CA . ALA A 1 107 ? 5.181 12.792 -11.746 1.00 95.75 107 ALA A CA 1
ATOM 821 C C . ALA A 1 107 ? 4.962 12.723 -10.228 1.00 95.75 107 ALA A C 1
ATOM 823 O O . ALA A 1 107 ? 5.312 11.738 -9.575 1.00 95.75 107 ALA A O 1
ATOM 824 N N . LEU A 1 108 ? 4.347 13.772 -9.678 1.00 95.25 108 LEU A N 1
ATOM 825 C CA . LEU A 1 108 ? 3.796 13.757 -8.326 1.00 95.25 108 LEU A CA 1
ATOM 826 C C . LEU A 1 108 ? 2.289 13.523 -8.414 1.00 95.25 108 LEU A C 1
ATOM 828 O O . LEU A 1 108 ? 1.558 14.372 -8.928 1.00 95.25 108 LEU A O 1
ATOM 832 N N . LEU A 1 109 ? 1.834 12.383 -7.909 1.00 95.38 109 LEU A N 1
ATOM 833 C CA . LEU A 1 109 ? 0.422 12.017 -7.868 1.00 95.38 109 LEU A CA 1
ATOM 834 C C . LEU A 1 109 ? -0.177 12.361 -6.503 1.00 95.38 109 LEU A C 1
ATOM 836 O O . LEU A 1 109 ? 0.532 12.415 -5.499 1.00 95.38 109 LEU A O 1
ATOM 840 N N . GLY A 1 110 ? -1.479 12.644 -6.476 1.00 92.50 110 GLY A N 1
ATOM 841 C CA . GLY A 1 110 ? -2.209 12.960 -5.249 1.00 92.50 110 GLY A CA 1
ATOM 842 C C . GLY A 1 110 ? -2.656 11.707 -4.500 1.00 92.50 110 GLY A C 1
ATOM 843 O O . GLY A 1 110 ? -2.972 10.693 -5.114 1.00 92.50 110 GLY A O 1
ATOM 844 N N . ARG A 1 111 ? -2.720 11.807 -3.172 1.00 91.88 111 ARG A N 1
ATOM 845 C CA . ARG A 1 111 ? -3.322 10.823 -2.272 1.00 91.88 111 ARG A CA 1
ATOM 846 C C . ARG A 1 111 ? -4.512 11.462 -1.571 1.00 91.88 111 ARG A C 1
ATOM 848 O O . ARG A 1 111 ? -4.383 12.529 -0.971 1.00 91.88 111 ARG A O 1
ATOM 855 N N . GLU A 1 112 ? -5.655 10.795 -1.622 1.00 89.25 112 GLU A N 1
ATOM 856 C CA . GLU A 1 112 ? -6.842 11.220 -0.888 1.00 89.25 112 GLU A CA 1
ATOM 857 C C . GLU A 1 112 ? -6.690 10.850 0.590 1.00 89.25 112 GLU A C 1
ATOM 859 O O . GLU A 1 112 ? -6.862 9.697 0.967 1.00 89.25 112 GLU A O 1
ATOM 864 N N . ILE A 1 113 ? -6.312 11.823 1.421 1.00 90.19 113 ILE A N 1
ATOM 865 C CA . ILE A 1 113 ? -6.234 11.652 2.875 1.00 90.19 113 ILE A CA 1
ATOM 866 C C . ILE A 1 113 ? -7.502 12.228 3.493 1.00 90.19 113 ILE A C 1
ATOM 868 O O . ILE A 1 113 ? -7.822 13.401 3.290 1.00 90.19 113 ILE A O 1
ATOM 872 N N . ILE A 1 114 ? -8.188 11.418 4.292 1.00 90.69 114 ILE A N 1
ATOM 873 C CA . ILE A 1 114 ? -9.365 11.836 5.047 1.00 90.69 114 ILE A CA 1
ATOM 874 C C . ILE A 1 114 ? -8.931 12.089 6.486 1.00 90.69 114 ILE A C 1
ATOM 876 O O . ILE A 1 114 ? -8.277 11.251 7.102 1.00 90.69 114 ILE A O 1
ATOM 880 N N . ARG A 1 115 ? -9.314 13.245 7.032 1.00 92.00 115 ARG A N 1
ATOM 881 C CA . ARG A 1 115 ? -9.285 13.508 8.473 1.00 92.00 115 ARG A CA 1
ATOM 882 C C . ARG A 1 115 ? -10.437 14.429 8.841 1.00 92.00 115 ARG A C 1
ATOM 884 O O . ARG A 1 115 ? -10.389 15.629 8.588 1.00 92.00 115 ARG A O 1
ATOM 891 N N . ILE A 1 116 ? -11.472 13.854 9.430 1.00 93.06 116 ILE A N 1
ATOM 892 C CA . ILE A 1 116 ? -12.691 14.552 9.833 1.00 93.06 116 ILE A CA 1
ATOM 893 C C . ILE A 1 116 ? -12.818 14.419 11.345 1.00 93.06 116 ILE A C 1
ATOM 895 O O . ILE A 1 116 ? -12.574 13.351 11.900 1.00 93.06 116 ILE A O 1
ATOM 899 N N . SER A 1 117 ? -13.199 15.495 12.026 1.00 93.25 117 SER A N 1
ATOM 900 C CA . SER A 1 117 ? -13.510 15.449 13.449 1.00 93.25 117 SER A CA 1
ATOM 901 C C . SER A 1 117 ? -14.876 16.068 13.729 1.00 93.25 117 SER A C 1
ATOM 903 O O . SER A 1 117 ? -15.272 17.051 13.106 1.00 93.25 117 SER A O 1
ATOM 905 N N . ALA A 1 118 ? -15.613 15.460 14.653 1.00 93.25 118 ALA A N 1
ATOM 906 C CA . ALA A 1 118 ? -16.922 15.913 15.100 1.00 93.25 118 ALA A CA 1
ATOM 907 C C . ALA A 1 118 ? -16.979 15.862 16.628 1.00 93.25 118 ALA A C 1
ATOM 909 O O . ALA A 1 118 ? -16.599 14.862 17.233 1.00 93.25 118 ALA A O 1
ATOM 910 N N . VAL A 1 119 ? -17.452 16.934 17.259 1.00 92.12 119 VAL A N 1
ATOM 911 C CA . VAL A 1 119 ? -17.548 17.044 18.722 1.00 92.12 119 VAL A CA 1
ATOM 912 C C . VAL A 1 119 ? -19.005 16.891 19.147 1.00 92.12 119 VAL A C 1
ATOM 914 O O . VAL A 1 119 ? -19.895 17.484 18.543 1.00 92.12 119 VAL A O 1
ATOM 917 N N . SER A 1 120 ? -19.248 16.107 20.196 1.00 87.12 120 SER A N 1
ATOM 918 C CA . SER A 1 120 ? -20.561 15.947 20.820 1.00 87.12 120 SER A CA 1
ATOM 919 C C . SER A 1 120 ? -20.404 15.856 22.337 1.00 87.12 120 SER A C 1
ATOM 921 O O . SER A 1 120 ? -20.026 14.813 22.879 1.00 87.12 120 SER A O 1
ATOM 923 N N . GLY A 1 121 ? -20.709 16.951 23.037 1.00 88.69 121 GLY A N 1
ATOM 924 C CA . GLY A 1 121 ? -20.456 17.069 24.475 1.00 88.69 121 GLY A CA 1
ATOM 925 C C . GLY A 1 121 ? -18.956 17.016 24.778 1.00 88.69 121 GLY A C 1
ATOM 926 O O . GLY A 1 121 ? -18.178 17.725 24.150 1.00 88.69 121 GLY A O 1
ATOM 927 N N . SER A 1 122 ? -18.551 16.163 25.723 1.00 90.31 122 SER A N 1
ATOM 928 C CA . SER A 1 122 ? -17.137 15.937 26.068 1.00 90.31 122 SER A CA 1
ATOM 929 C C . SER A 1 122 ? -16.420 14.943 25.151 1.00 90.31 122 SER A C 1
ATOM 931 O O . SER A 1 122 ? -15.219 14.726 25.300 1.00 90.31 122 SER A O 1
ATOM 933 N N . ASN A 1 123 ? -17.139 14.318 24.217 1.00 93.31 123 ASN A N 1
ATOM 934 C CA . ASN A 1 123 ? -16.564 13.350 23.297 1.00 93.31 123 ASN A CA 1
ATOM 935 C C . ASN A 1 123 ? -16.243 13.996 21.946 1.00 93.31 123 ASN A C 1
ATOM 937 O O . ASN A 1 123 ? -16.979 14.851 21.446 1.00 93.31 123 ASN A O 1
ATOM 941 N N . GLN A 1 124 ? -15.192 13.496 21.311 1.00 94.94 124 GLN A N 1
ATOM 942 C CA . GLN A 1 124 ? -14.802 13.813 19.951 1.00 94.94 124 GLN A CA 1
ATOM 943 C C . GLN A 1 124 ? -14.726 12.519 19.144 1.00 94.94 124 GLN A C 1
ATOM 945 O O . GLN A 1 124 ? -14.051 11.573 19.533 1.00 94.94 124 GLN A O 1
ATOM 950 N N . LYS A 1 125 ? -15.418 12.467 18.009 1.00 94.94 125 LYS A N 1
ATOM 951 C CA . LYS A 1 125 ? -15.245 11.414 17.012 1.00 94.94 125 LYS A CA 1
ATOM 952 C C . LYS A 1 125 ? -14.246 11.903 15.971 1.00 94.94 125 LYS A C 1
ATOM 954 O O . LYS A 1 125 ? -14.457 12.961 15.381 1.00 94.94 125 LYS A O 1
ATOM 959 N N . VAL A 1 126 ? -13.179 11.149 15.748 1.00 94.69 126 VAL A N 1
ATOM 960 C CA . VAL A 1 126 ? -12.172 11.406 14.714 1.00 94.69 126 VAL A CA 1
ATOM 961 C C . VAL A 1 126 ? -12.244 10.276 13.699 1.00 94.69 126 VAL A C 1
ATOM 963 O O . VAL A 1 126 ? -12.248 9.110 14.075 1.00 94.69 126 VAL A O 1
ATOM 966 N N . THR A 1 127 ? -12.340 10.613 12.421 1.00 94.94 127 THR A N 1
ATOM 967 C CA . THR A 1 127 ? -12.273 9.655 11.321 1.00 94.94 127 THR A CA 1
ATOM 968 C C . THR A 1 127 ? -11.082 9.989 10.445 1.00 94.94 127 THR A C 1
ATOM 970 O O . THR A 1 127 ? -10.995 11.111 9.945 1.00 94.94 127 THR A O 1
ATOM 973 N N . ASP A 1 128 ? -10.177 9.033 10.267 1.00 93.38 128 ASP A N 1
ATOM 974 C CA . ASP A 1 128 ? -8.946 9.183 9.499 1.00 93.38 128 ASP A CA 1
ATOM 975 C C . ASP A 1 128 ? -8.709 8.011 8.544 1.00 93.38 128 ASP A C 1
ATOM 977 O O . ASP A 1 128 ? -9.026 6.866 8.851 1.00 93.38 128 ASP A O 1
ATOM 981 N N . SER A 1 129 ? -8.172 8.310 7.362 1.00 93.06 129 SER A N 1
ATOM 982 C CA . SER A 1 129 ? -7.745 7.319 6.371 1.00 93.06 129 SER A CA 1
ATOM 983 C C . SER A 1 129 ? -6.598 7.884 5.537 1.00 93.06 129 SER A C 1
ATOM 985 O O . SER A 1 129 ? -6.678 9.015 5.047 1.00 93.06 129 SER A O 1
ATOM 987 N N . SER A 1 130 ? -5.541 7.087 5.363 1.00 92.94 130 SER A N 1
ATOM 988 C CA . SER A 1 130 ? -4.394 7.404 4.509 1.00 92.94 130 SER A CA 1
ATOM 989 C C . SER A 1 130 ? -4.085 6.226 3.573 1.00 92.94 130 SER A C 1
ATOM 991 O O . SER A 1 130 ? -3.432 5.256 3.971 1.00 92.94 130 SER A O 1
ATOM 993 N N . PRO A 1 131 ? -4.568 6.252 2.322 1.00 94.81 131 PRO A N 1
ATOM 994 C CA . PRO A 1 131 ? -4.429 5.135 1.391 1.00 94.81 131 PRO A CA 1
ATOM 995 C C . PRO A 1 131 ? -2.995 4.875 0.933 1.00 94.81 131 PRO A C 1
ATOM 997 O O . PRO A 1 131 ? -2.269 5.796 0.558 1.00 94.81 131 PRO A O 1
ATOM 1000 N N . TRP A 1 132 ? -2.602 3.605 0.903 1.00 94.50 132 TRP A N 1
ATOM 1001 C CA . TRP A 1 132 ? -1.314 3.146 0.393 1.00 94.50 132 TRP A CA 1
ATOM 1002 C C . TRP A 1 132 ? -1.448 2.751 -1.081 1.00 94.50 132 TRP A C 1
ATOM 1004 O O . TRP A 1 132 ? -2.193 1.812 -1.370 1.00 94.50 132 TRP A O 1
ATOM 1014 N N . PRO A 1 133 ? -0.765 3.446 -2.012 1.00 96.12 133 PRO A N 1
ATOM 1015 C CA . PRO A 1 133 ? -0.730 3.042 -3.408 1.00 96.12 133 PRO A CA 1
ATOM 1016 C C . PRO A 1 133 ? 0.300 1.928 -3.639 1.00 96.12 133 PRO A C 1
ATOM 1018 O O . PRO A 1 133 ? 1.417 1.968 -3.115 1.00 96.12 133 PRO A O 1
ATOM 1021 N N . PHE A 1 134 ? -0.067 0.977 -4.486 1.00 97.06 134 PHE A N 1
ATOM 1022 C CA . PHE A 1 134 ? 0.759 -0.128 -4.944 1.00 97.06 134 PHE A CA 1
ATOM 1023 C C . PHE A 1 134 ? 0.721 -0.224 -6.468 1.00 97.06 134 PHE A C 1
ATOM 1025 O O . PHE A 1 134 ? -0.323 -0.010 -7.089 1.00 97.06 134 PHE A O 1
ATOM 1032 N N . LEU A 1 135 ? 1.864 -0.532 -7.077 1.00 97.50 135 LEU A N 1
ATOM 1033 C CA . LEU A 1 135 ? 1.944 -0.744 -8.522 1.00 97.50 135 LEU A CA 1
ATOM 1034 C C . LEU A 1 135 ? 1.246 -2.050 -8.913 1.00 97.50 135 LEU A C 1
ATOM 1036 O O . LEU A 1 135 ? 1.390 -3.057 -8.227 1.00 97.50 135 LEU A O 1
ATOM 1040 N N . SER A 1 136 ? 0.546 -2.045 -10.044 1.00 96.88 136 SER A N 1
ATOM 1041 C CA . SER A 1 136 ? 0.153 -3.279 -10.736 1.00 96.88 136 SER A CA 1
ATOM 1042 C C . SER A 1 136 ? 1.363 -3.959 -11.383 1.00 96.88 136 SER A C 1
ATOM 1044 O O . SER A 1 136 ? 2.325 -3.288 -11.769 1.00 96.88 136 SER A O 1
ATOM 1046 N N . SER A 1 137 ? 1.313 -5.281 -11.535 1.00 94.50 137 SER A N 1
ATOM 1047 C CA . SER A 1 137 ? 2.350 -6.076 -12.205 1.00 94.50 137 SER A CA 1
ATOM 1048 C C . SER A 1 137 ? 2.504 -5.686 -13.687 1.00 94.50 137 SER A C 1
ATOM 1050 O O . SER A 1 137 ? 3.620 -5.587 -14.207 1.00 94.50 137 SER A O 1
ATOM 1052 N N . ASP A 1 138 ? 1.383 -5.411 -14.358 1.00 93.75 138 ASP A N 1
ATOM 1053 C CA . ASP A 1 138 ? 1.271 -5.087 -15.783 1.00 93.75 138 ASP A CA 1
ATOM 1054 C C . ASP A 1 138 ? 1.512 -3.598 -16.098 1.00 93.75 138 ASP A C 1
ATOM 1056 O O . ASP A 1 138 ? 1.719 -3.226 -17.258 1.00 93.75 138 ASP A O 1
ATOM 1060 N N . GLY A 1 139 ? 1.542 -2.757 -15.061 1.00 95.25 139 GLY A N 1
ATOM 1061 C CA . GLY A 1 139 ? 1.790 -1.322 -15.120 1.00 95.25 139 GLY A CA 1
ATOM 1062 C C . GLY A 1 139 ? 0.636 -0.476 -15.656 1.00 95.25 139 GLY A C 1
ATOM 1063 O O . GLY A 1 139 ? 0.877 0.647 -16.114 1.00 95.25 139 GLY A O 1
ATOM 1064 N N . THR A 1 140 ? -0.592 -0.998 -15.633 1.00 95.25 140 THR A N 1
ATOM 1065 C CA . THR A 1 140 ? -1.788 -0.310 -16.149 1.00 95.25 140 THR A CA 1
ATOM 1066 C C . THR A 1 140 ? -2.609 0.377 -15.053 1.00 95.25 140 THR A C 1
ATOM 1068 O O . THR A 1 140 ? -3.298 1.368 -15.318 1.00 95.25 140 THR A O 1
ATOM 1071 N N . HIS A 1 141 ? -2.475 -0.093 -13.813 1.00 96.06 141 HIS A N 1
ATOM 1072 C CA . HIS A 1 141 ? -3.261 0.346 -12.662 1.00 96.06 141 HIS A CA 1
ATOM 1073 C C . HIS A 1 141 ? -2.401 0.728 -11.455 1.00 96.06 141 HIS A C 1
ATOM 1075 O O . HIS A 1 141 ? -1.262 0.271 -11.303 1.00 96.06 141 HIS A O 1
ATOM 1081 N N . LEU A 1 142 ? -3.000 1.511 -10.556 1.00 97.50 142 LEU A N 1
ATOM 1082 C CA . LEU A 1 142 ? -2.590 1.572 -9.155 1.00 97.50 142 LEU A CA 1
ATOM 1083 C C . LEU A 1 142 ? -3.635 0.854 -8.304 1.00 97.50 142 LEU A C 1
ATOM 1085 O O . LEU A 1 142 ? -4.837 1.051 -8.494 1.00 97.50 142 LEU A O 1
ATOM 1089 N N . PHE A 1 143 ? -3.170 0.055 -7.353 1.00 97.50 143 PHE A N 1
ATOM 1090 C CA . PHE A 1 143 ? -3.991 -0.540 -6.307 1.00 97.50 143 PHE A CA 1
ATOM 1091 C C . PHE A 1 143 ? -3.858 0.284 -5.036 1.00 97.50 143 PHE A C 1
ATOM 1093 O O . PHE A 1 143 ? -2.770 0.726 -4.687 1.00 97.50 143 PHE A O 1
ATOM 1100 N N . TRP A 1 144 ? -4.958 0.492 -4.332 1.00 97.06 144 TRP A N 1
ATOM 1101 C CA . TRP A 1 144 ? -5.013 1.341 -3.153 1.00 97.06 144 TRP A CA 1
ATOM 1102 C C . TRP A 1 144 ? -5.620 0.561 -2.009 1.00 97.06 144 TRP A C 1
ATOM 1104 O O . TRP A 1 144 ? -6.721 0.030 -2.142 1.00 97.06 144 TRP A O 1
ATOM 1114 N N . LEU A 1 145 ? -4.894 0.480 -0.901 1.00 96.50 145 LEU A N 1
ATOM 1115 C CA . LEU A 1 145 ? -5.338 -0.224 0.294 1.00 96.50 145 LEU A CA 1
ATOM 1116 C C . LEU A 1 145 ? -5.293 0.731 1.482 1.00 96.50 145 LEU A C 1
ATOM 1118 O O . LEU A 1 145 ? -4.346 1.506 1.641 1.00 96.50 145 LEU A O 1
ATOM 1122 N N . THR A 1 146 ? -6.321 0.706 2.324 1.00 96.00 146 THR A N 1
ATOM 1123 C CA . THR A 1 146 ? -6.372 1.574 3.502 1.00 96.00 146 THR A CA 1
ATOM 1124 C C . THR A 1 146 ? -7.130 0.941 4.658 1.00 96.00 146 THR A C 1
ATOM 1126 O O . THR A 1 146 ? -8.072 0.172 4.460 1.00 96.00 146 THR A O 1
ATOM 1129 N N . ASN A 1 147 ? -6.722 1.317 5.869 1.00 95.69 147 ASN A N 1
ATOM 1130 C CA . ASN A 1 147 ? -7.571 1.259 7.047 1.00 95.69 147 ASN A CA 1
ATOM 1131 C C . ASN A 1 147 ? -8.175 2.651 7.236 1.00 95.69 147 ASN A C 1
ATOM 1133 O O . ASN A 1 147 ? -7.446 3.632 7.383 1.00 95.69 147 ASN A O 1
ATOM 1137 N N . GLN A 1 148 ? -9.498 2.740 7.232 1.00 96.00 148 GLN A N 1
ATOM 1138 C CA . GLN A 1 148 ? -10.209 3.912 7.709 1.00 96.00 148 GLN A CA 1
ATOM 1139 C C . GLN A 1 148 ? -10.561 3.696 9.176 1.00 96.00 148 GLN A C 1
ATOM 1141 O O . GLN A 1 148 ? -11.371 2.832 9.517 1.00 96.00 148 GLN A O 1
ATOM 1146 N N . PHE A 1 149 ? -9.968 4.503 10.041 1.00 95.00 149 PHE A N 1
ATOM 1147 C CA . PHE A 1 149 ? -10.212 4.471 11.469 1.00 95.00 149 PHE A CA 1
ATOM 1148 C C . PHE A 1 149 ? -11.294 5.476 11.835 1.00 95.00 149 PHE A C 1
ATOM 1150 O O . PHE A 1 149 ? -11.326 6.595 11.334 1.00 95.00 149 PHE A O 1
ATOM 1157 N N . SER A 1 150 ? -12.185 5.084 12.734 1.00 95.31 150 SER A N 1
ATOM 1158 C CA . SER A 1 150 ? -13.161 5.961 13.364 1.00 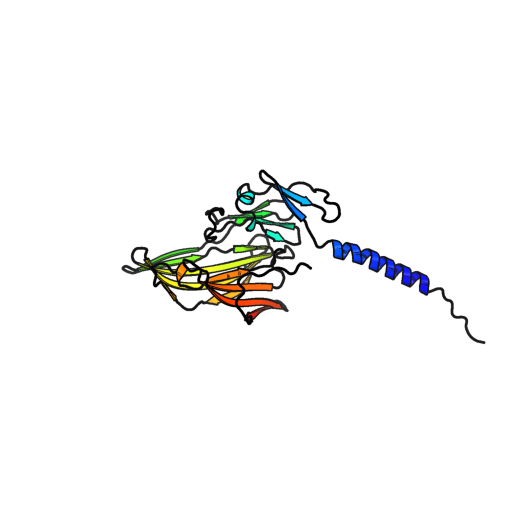95.31 150 SER A CA 1
ATOM 1159 C C . SER A 1 150 ? -13.027 5.802 14.873 1.00 95.31 150 SER A C 1
ATOM 1161 O O . SER A 1 150 ? -13.546 4.849 15.455 1.00 95.31 150 SER A O 1
ATOM 1163 N N . ARG A 1 151 ? -12.319 6.742 15.498 1.00 95.25 151 ARG A N 1
ATOM 1164 C CA . ARG A 1 151 ? -11.968 6.736 16.918 1.00 95.25 151 ARG A CA 1
ATOM 1165 C C . ARG A 1 151 ? -12.897 7.652 17.703 1.00 95.25 151 ARG A C 1
ATOM 1167 O O . ARG A 1 151 ? -13.108 8.807 17.330 1.00 95.25 151 ARG A O 1
ATOM 1174 N N . LEU A 1 152 ? -13.442 7.149 18.803 1.00 95.50 152 LEU A N 1
ATOM 1175 C CA . LEU A 1 152 ? -14.099 7.961 19.819 1.00 95.50 152 LEU A CA 1
ATOM 1176 C C . LEU A 1 152 ? -13.057 8.348 20.865 1.00 95.50 152 LEU A C 1
ATOM 1178 O O . LEU A 1 152 ? -12.384 7.481 21.412 1.00 95.50 152 LEU A O 1
ATOM 1182 N N . GLN A 1 153 ? -12.942 9.635 21.159 1.00 95.06 153 GLN A N 1
ATOM 1183 C CA . GLN A 1 153 ? -11.949 10.180 22.072 1.00 95.06 153 GLN A CA 1
ATOM 1184 C C . GLN A 1 153 ? -12.602 11.120 23.087 1.00 95.06 153 GLN A C 1
ATOM 1186 O O . GLN A 1 153 ? -13.641 11.728 22.818 1.00 95.06 153 GLN A O 1
ATOM 1191 N N . ARG A 1 154 ? -11.983 11.261 24.256 1.00 93.88 154 ARG A N 1
ATOM 1192 C CA . ARG A 1 154 ? -12.322 12.270 25.268 1.00 93.88 154 ARG A CA 1
ATOM 1193 C C . ARG A 1 154 ? -11.027 12.783 25.867 1.00 93.88 154 ARG A C 1
ATOM 1195 O O . ARG A 1 154 ? -10.213 11.977 26.294 1.00 93.88 154 ARG A O 1
ATOM 1202 N N . GLU A 1 155 ? -10.844 14.102 25.894 1.00 89.12 155 GLU A N 1
ATOM 1203 C CA . GLU A 1 155 ? -9.642 14.726 26.479 1.00 89.12 155 GLU A CA 1
ATOM 1204 C C . GLU A 1 155 ? -8.328 14.137 25.913 1.00 89.12 155 GLU A C 1
ATOM 1206 O O . GLU A 1 155 ? -7.363 13.923 26.638 1.00 89.12 155 GLU A O 1
ATOM 1211 N N . ASN A 1 156 ? -8.297 13.863 24.600 1.00 84.56 156 ASN A N 1
ATOM 1212 C CA . ASN A 1 156 ? -7.196 13.206 23.870 1.00 84.56 156 ASN A CA 1
ATOM 1213 C C . ASN A 1 156 ? -6.909 11.741 24.252 1.00 84.56 156 ASN A C 1
ATOM 1215 O O . ASN A 1 156 ? -5.913 11.182 23.799 1.00 84.56 156 ASN A O 1
ATOM 1219 N N . VAL A 1 157 ? -7.773 11.104 25.042 1.00 92.12 157 VAL A N 1
ATOM 1220 C CA . VAL A 1 157 ? -7.716 9.667 25.327 1.00 92.12 157 VAL A CA 1
ATOM 1221 C C . VAL A 1 157 ? -8.636 8.932 24.364 1.00 92.12 157 VAL A C 1
ATOM 1223 O O . VAL A 1 157 ? -9.810 9.289 24.231 1.00 92.12 157 VAL A O 1
ATOM 1226 N N . GLU A 1 158 ? -8.124 7.896 23.702 1.00 94.12 158 GLU A N 1
ATOM 1227 C CA . GLU A 1 158 ? -8.925 7.068 22.805 1.00 94.12 158 GLU A CA 1
ATOM 1228 C C . GLU A 1 158 ? -9.747 6.052 23.610 1.00 94.12 158 GLU A C 1
ATOM 1230 O O . GLU A 1 158 ? -9.222 5.351 24.471 1.00 94.12 158 GLU A O 1
ATOM 1235 N N . LEU A 1 159 ? -11.057 6.000 23.358 1.00 94.50 159 LEU A N 1
ATOM 1236 C CA . LEU A 1 159 ? -12.026 5.194 24.111 1.00 94.50 159 LEU A CA 1
ATOM 1237 C C . LEU A 1 159 ? -12.442 3.938 23.342 1.00 94.50 159 LEU A C 1
ATOM 1239 O O . LEU A 1 159 ? -12.503 2.841 23.904 1.00 94.50 159 LEU A O 1
ATOM 1243 N N . SER A 1 160 ? -12.758 4.101 22.059 1.00 95.56 160 SER A N 1
ATOM 1244 C CA . SER A 1 160 ? -13.082 3.003 21.150 1.00 95.56 160 SER A CA 1
ATOM 1245 C C . SER A 1 160 ? -12.698 3.339 19.714 1.00 95.56 160 SER A C 1
ATOM 1247 O O . SER A 1 160 ? -12.532 4.507 19.355 1.00 95.56 160 SER A O 1
ATOM 1249 N N . GLN A 1 161 ? -12.570 2.302 18.892 1.00 95.50 161 GLN A N 1
ATOM 1250 C CA . GLN A 1 161 ? -12.293 2.405 17.468 1.00 95.50 161 GLN A CA 1
ATOM 1251 C C . GLN A 1 161 ? -13.151 1.409 16.692 1.00 95.50 161 GLN A C 1
ATOM 1253 O O . GLN A 1 161 ? -13.255 0.237 17.058 1.00 95.50 161 GLN A O 1
ATOM 1258 N N . SER A 1 162 ? -13.709 1.870 15.577 1.00 94.94 162 SER A N 1
ATOM 1259 C CA . SER A 1 162 ? -14.085 1.005 14.464 1.00 94.94 162 SER A CA 1
ATOM 1260 C C . SER A 1 162 ? -13.094 1.197 13.319 1.00 94.94 162 SER A C 1
ATOM 1262 O O . SER A 1 162 ? -12.643 2.315 13.055 1.00 94.94 162 SER A O 1
ATOM 1264 N N . THR A 1 163 ? -12.741 0.100 12.654 1.00 95.75 163 THR A N 1
ATOM 1265 C CA . THR A 1 163 ? -11.851 0.107 11.491 1.00 95.75 163 THR A CA 1
ATOM 1266 C C . THR A 1 163 ? -12.625 -0.447 10.304 1.00 95.75 163 THR A C 1
ATOM 1268 O O . THR A 1 163 ? -13.168 -1.545 10.395 1.00 95.75 163 THR A O 1
ATOM 1271 N N . ASN A 1 164 ? -12.663 0.281 9.193 1.00 96.38 164 ASN A N 1
ATOM 1272 C CA . ASN A 1 164 ? -13.113 -0.240 7.906 1.00 96.38 164 ASN A CA 1
ATOM 1273 C C . ASN A 1 164 ? -11.887 -0.436 7.014 1.00 96.38 164 ASN A C 1
ATOM 1275 O O . ASN A 1 164 ? -11.088 0.485 6.843 1.00 96.38 164 ASN A O 1
ATOM 1279 N N . PHE A 1 165 ? -11.717 -1.634 6.465 1.00 95.94 165 PHE A N 1
ATOM 1280 C CA . PHE A 1 165 ? -10.747 -1.859 5.406 1.00 95.94 165 PHE A CA 1
ATOM 1281 C C . PHE A 1 165 ? -11.385 -1.564 4.052 1.00 95.94 165 PHE A C 1
ATOM 1283 O O . PHE A 1 165 ? -12.522 -1.971 3.786 1.00 95.94 165 PHE A O 1
ATOM 1290 N N . HIS A 1 166 ? -10.616 -0.929 3.172 1.00 96.25 166 HIS A N 1
ATOM 1291 C CA . HIS A 1 166 ? -11.037 -0.666 1.807 1.00 96.25 166 HIS A CA 1
ATOM 1292 C C . HIS A 1 166 ? -9.884 -0.882 0.817 1.00 96.25 166 HIS A C 1
ATOM 1294 O O . HIS A 1 166 ? -8.781 -0.363 1.011 1.00 96.25 166 HIS A O 1
ATOM 1300 N N . ALA A 1 167 ? -10.166 -1.625 -0.256 1.00 96.44 167 ALA A N 1
ATOM 1301 C CA . ALA A 1 167 ? -9.296 -1.841 -1.404 1.00 96.44 167 ALA A CA 1
ATOM 1302 C C . ALA A 1 167 ? -10.001 -1.431 -2.697 1.00 96.44 167 ALA A C 1
ATOM 1304 O O . ALA A 1 167 ? -11.133 -1.843 -2.956 1.00 96.44 167 ALA A O 1
ATOM 1305 N N . TRP A 1 168 ? -9.311 -0.660 -3.530 1.00 96.38 168 TRP A N 1
ATOM 1306 C CA . TRP A 1 168 ? -9.779 -0.258 -4.855 1.00 96.38 168 TRP A CA 1
ATOM 1307 C C . TRP A 1 168 ? -8.614 -0.227 -5.840 1.00 96.38 168 TRP A C 1
ATOM 1309 O O . TRP A 1 168 ? -7.449 -0.175 -5.439 1.00 96.38 168 TRP A O 1
ATOM 1319 N N . ARG A 1 169 ? -8.919 -0.213 -7.134 1.00 96.06 169 ARG A N 1
ATOM 1320 C CA . ARG A 1 169 ? -7.952 0.136 -8.176 1.00 96.06 169 ARG A CA 1
ATOM 1321 C C . ARG A 1 169 ? -8.319 1.452 -8.843 1.00 96.06 169 ARG A C 1
ATOM 1323 O O . ARG A 1 169 ? -9.442 1.938 -8.738 1.00 96.06 169 ARG A O 1
ATOM 1330 N N . SER A 1 170 ? -7.347 2.030 -9.522 1.00 97.12 170 SER A N 1
ATOM 1331 C CA . SER A 1 170 ? -7.499 3.195 -10.385 1.00 97.12 170 SER A CA 1
ATOM 1332 C C . SER A 1 170 ? -6.723 2.963 -11.681 1.00 97.12 170 SER A C 1
ATOM 1334 O O . SER A 1 170 ? -5.941 2.016 -11.792 1.00 97.12 170 SER A O 1
ATOM 1336 N N . ASP A 1 171 ? -6.857 3.857 -12.653 1.00 95.94 171 ASP A N 1
ATOM 1337 C CA . ASP A 1 171 ? -5.852 3.980 -13.704 1.00 95.94 171 ASP A CA 1
ATOM 1338 C C . ASP A 1 171 ? -4.475 4.355 -13.114 1.00 95.94 171 ASP A C 1
ATOM 1340 O O . ASP A 1 171 ? -4.353 4.759 -11.949 1.00 95.94 171 ASP A O 1
ATOM 1344 N N . ILE A 1 172 ? -3.421 4.228 -13.923 1.00 95.12 172 ILE A N 1
ATOM 1345 C CA . ILE A 1 172 ? -2.041 4.514 -13.505 1.00 95.12 172 ILE A CA 1
ATOM 1346 C C . ILE A 1 172 ? -1.811 5.975 -13.061 1.00 95.12 172 ILE A C 1
ATOM 1348 O O . ILE A 1 172 ? -0.815 6.282 -12.412 1.00 95.12 172 ILE A O 1
ATOM 1352 N N . SER A 1 173 ? -2.725 6.894 -13.394 1.00 93.88 173 SER A N 1
ATOM 1353 C CA . SER A 1 173 ? -2.669 8.303 -12.981 1.00 93.88 173 SER A CA 1
ATOM 1354 C C . SER A 1 173 ? -3.383 8.579 -11.652 1.00 93.88 173 SER A C 1
ATOM 1356 O O . SER A 1 173 ? -3.417 9.727 -11.201 1.00 93.88 173 SER A O 1
ATOM 1358 N N . GLY A 1 174 ? -3.947 7.545 -11.020 1.00 93.88 174 GLY A N 1
ATOM 1359 C CA . GLY A 1 174 ? -4.691 7.656 -9.769 1.00 93.88 174 GLY A CA 1
ATOM 1360 C C . GLY A 1 174 ? -6.149 8.084 -9.941 1.00 93.88 174 GLY A C 1
ATOM 1361 O O . GLY A 1 174 ? -6.747 8.585 -8.992 1.00 93.88 174 GLY A O 1
ATOM 1362 N N . ARG A 1 175 ? -6.726 7.945 -11.140 1.00 93.25 175 ARG A N 1
ATOM 1363 C CA . ARG A 1 175 ? -8.110 8.348 -11.450 1.00 93.25 175 ARG A CA 1
ATOM 1364 C C . ARG A 1 175 ? -8.969 7.135 -11.796 1.00 93.25 175 ARG A C 1
ATOM 1366 O O . ARG A 1 175 ? -8.457 6.040 -11.966 1.00 93.25 175 ARG A O 1
ATOM 1373 N N . GLN A 1 176 ? -10.281 7.335 -11.926 1.00 94.50 176 GLN A N 1
ATOM 1374 C CA . GLN A 1 176 ? -11.229 6.265 -12.275 1.00 94.50 176 GLN A CA 1
ATOM 1375 C C . GLN A 1 176 ? -11.214 5.124 -11.246 1.00 94.50 176 GLN A C 1
ATOM 1377 O O . GLN A 1 176 ? -10.796 4.005 -11.522 1.00 94.50 176 GLN A O 1
ATOM 1382 N N . LYS A 1 177 ? -11.634 5.450 -10.022 1.00 95.25 177 LYS A N 1
ATOM 1383 C CA . LYS A 1 177 ? -11.722 4.495 -8.918 1.00 95.25 177 LYS A CA 1
ATOM 1384 C C . LYS A 1 177 ? -12.701 3.359 -9.244 1.00 95.25 177 LYS A C 1
ATOM 1386 O O . LYS A 1 177 ? -13.830 3.618 -9.652 1.00 95.25 177 LYS A O 1
ATOM 1391 N N . GLU A 1 178 ? -12.273 2.131 -8.980 1.00 95.00 178 GLU A N 1
ATOM 1392 C CA . GLU A 1 178 ? -13.072 0.908 -9.056 1.00 95.00 178 GLU A CA 1
ATOM 1393 C C . GLU A 1 178 ? -12.854 0.077 -7.788 1.00 95.00 178 GLU A C 1
ATOM 1395 O O . GLU A 1 178 ? -11.731 -0.342 -7.496 1.00 95.00 178 GLU A O 1
ATOM 1400 N N . ASP A 1 179 ? -13.922 -0.142 -7.025 1.00 94.50 179 ASP A N 1
ATOM 1401 C CA . ASP A 1 179 ? -13.860 -0.852 -5.747 1.00 94.50 179 ASP A CA 1
ATOM 1402 C C . ASP A 1 179 ? -13.584 -2.348 -5.942 1.00 94.50 179 ASP A C 1
ATOM 1404 O O . ASP A 1 179 ? -14.151 -2.987 -6.829 1.00 94.50 179 ASP A O 1
ATOM 1408 N N . LEU A 1 180 ? -12.711 -2.907 -5.098 1.00 93.38 180 LEU A N 1
ATOM 1409 C CA . LEU A 1 180 ? -12.311 -4.317 -5.154 1.00 93.38 180 LEU A CA 1
ATOM 1410 C C . LEU A 1 180 ? -12.834 -5.108 -3.954 1.00 93.38 180 LEU A C 1
ATOM 1412 O O . LEU A 1 180 ? -13.408 -6.181 -4.122 1.00 93.38 180 LEU A O 1
ATOM 1416 N N . ALA A 1 181 ? -12.612 -4.599 -2.739 1.00 92.31 181 ALA A N 1
ATOM 1417 C CA . ALA A 1 181 ? -13.020 -5.262 -1.505 1.00 92.31 181 ALA A CA 1
ATOM 1418 C C . ALA A 1 181 ? -13.179 -4.261 -0.356 1.00 92.31 181 ALA A C 1
ATOM 1420 O O . ALA A 1 181 ? -12.414 -3.305 -0.233 1.00 92.31 181 ALA A O 1
ATOM 1421 N N . SER A 1 182 ? -14.132 -4.524 0.535 1.00 94.31 182 SER A N 1
ATOM 1422 C CA . SER A 1 182 ? -14.277 -3.799 1.795 1.00 94.31 182 SER A CA 1
ATOM 1423 C C . SER A 1 182 ? -14.852 -4.707 2.870 1.00 94.31 182 SER A C 1
ATOM 1425 O O . SER A 1 182 ? -15.655 -5.592 2.573 1.00 94.31 182 SER A O 1
ATOM 1427 N N . PHE A 1 183 ? -14.431 -4.498 4.113 1.00 93.88 183 PHE A N 1
ATOM 1428 C CA . PHE A 1 183 ? -15.027 -5.147 5.274 1.00 93.88 183 PHE A CA 1
ATOM 1429 C C . PHE A 1 183 ? -14.778 -4.329 6.541 1.00 93.88 183 PHE A C 1
ATOM 1431 O O . PHE A 1 183 ? -13.775 -3.623 6.662 1.00 93.88 183 PHE A O 1
ATOM 1438 N N . ASP A 1 184 ? -15.674 -4.480 7.510 1.00 95.12 184 ASP A N 1
ATOM 1439 C CA . ASP A 1 184 ? -15.554 -3.851 8.819 1.00 95.12 184 ASP A CA 1
ATOM 1440 C C . ASP A 1 184 ? -14.895 -4.793 9.826 1.00 95.12 184 ASP A C 1
ATOM 1442 O O . ASP A 1 184 ? -15.195 -5.989 9.901 1.00 95.12 184 ASP A O 1
ATOM 1446 N N . PHE A 1 185 ? -14.009 -4.235 10.644 1.00 93.62 185 PHE A N 1
ATOM 1447 C CA . PHE A 1 185 ? -13.590 -4.869 11.882 1.00 93.62 185 PHE A CA 1
ATOM 1448 C C . PHE A 1 185 ? -14.657 -4.634 12.960 1.00 93.62 185 PHE A C 1
ATOM 1450 O O . PHE A 1 185 ? -15.274 -3.564 12.988 1.00 93.62 185 PHE A O 1
ATOM 1457 N N . PRO A 1 186 ? -14.857 -5.590 13.886 1.00 91.38 186 PRO A N 1
ATOM 1458 C CA . PRO A 1 186 ? -15.697 -5.359 15.054 1.00 91.38 186 PRO A CA 1
ATOM 1459 C C . PRO A 1 186 ? -15.233 -4.124 15.833 1.00 91.38 186 PRO A C 1
ATOM 1461 O O . PRO A 1 186 ? -14.030 -3.876 15.945 1.00 91.38 186 PRO A O 1
ATOM 1464 N N . GLU A 1 187 ? -16.180 -3.375 16.404 1.00 93.19 187 GLU A N 1
ATOM 1465 C CA . GLU A 1 187 ? -15.839 -2.267 17.296 1.00 93.19 187 GLU A CA 1
ATOM 1466 C C . GLU A 1 187 ? -14.984 -2.774 18.466 1.00 93.19 187 GLU A C 1
ATOM 1468 O O . GLU A 1 187 ? -15.269 -3.805 19.081 1.00 93.19 187 GLU A O 1
ATOM 1473 N N . CYS A 1 188 ? -13.930 -2.026 18.774 1.00 93.44 188 CYS A N 1
ATOM 1474 C CA . CYS A 1 188 ? -12.949 -2.366 19.787 1.00 93.44 188 CYS A CA 1
ATOM 1475 C C . CYS A 1 188 ? -12.829 -1.247 20.825 1.00 93.44 188 CYS A C 1
ATOM 1477 O O . CYS A 1 188 ? -12.839 -0.065 20.487 1.00 93.44 188 CYS A O 1
ATOM 1479 N N . ARG A 1 189 ? -12.710 -1.618 22.106 1.00 95.12 189 ARG A N 1
ATOM 1480 C CA . ARG A 1 189 ? -12.470 -0.678 23.211 1.00 95.12 189 ARG A CA 1
ATOM 1481 C C . ARG A 1 189 ? -10.979 -0.532 23.481 1.00 95.12 189 ARG A C 1
ATOM 1483 O O . ARG A 1 189 ? -10.277 -1.530 23.616 1.00 95.12 189 ARG A O 1
ATOM 1490 N N . CYS A 1 190 ? -10.538 0.707 23.656 1.00 92.81 190 CYS A N 1
ATOM 1491 C CA . CYS A 1 190 ? -9.128 1.057 23.770 1.00 92.81 190 CYS A CA 1
ATOM 1492 C C . CYS A 1 190 ? -8.740 1.141 25.251 1.00 92.81 190 CYS A C 1
ATOM 1494 O O . CYS A 1 190 ? -8.797 2.190 25.887 1.00 92.81 190 CYS A O 1
ATOM 1496 N N . THR A 1 191 ? -8.419 -0.009 25.847 1.00 86.12 191 THR A N 1
ATOM 1497 C CA . THR A 1 191 ? -8.260 -0.141 27.308 1.00 86.12 191 THR A CA 1
ATOM 1498 C C . THR A 1 191 ? -6.978 0.476 27.863 1.00 86.12 191 THR A C 1
ATOM 1500 O O . THR A 1 191 ? -6.884 0.671 29.071 1.00 86.12 191 THR A O 1
ATOM 1503 N N . THR A 1 192 ? -5.996 0.777 27.013 1.00 83.56 192 THR A N 1
ATOM 1504 C CA . THR A 1 192 ? -4.714 1.394 27.398 1.00 83.56 192 THR A CA 1
ATOM 1505 C C . THR A 1 192 ? -4.684 2.906 27.154 1.00 83.56 192 THR A C 1
ATOM 1507 O O . THR A 1 192 ? -3.655 3.542 27.353 1.00 83.56 192 THR A O 1
ATOM 1510 N N . GLY A 1 193 ? -5.807 3.495 26.723 1.00 84.00 193 GLY A N 1
ATOM 1511 C CA . GLY A 1 193 ? -5.886 4.896 26.297 1.00 84.00 193 GLY A CA 1
ATOM 1512 C C . GLY A 1 193 ? -5.396 5.149 24.865 1.00 84.00 193 GLY A C 1
ATOM 1513 O O . GLY A 1 193 ? -5.484 6.283 24.398 1.00 84.00 193 GLY A O 1
ATOM 1514 N N . SER A 1 194 ? -4.934 4.100 24.170 1.00 88.81 194 SER A N 1
ATOM 1515 C CA . SER A 1 194 ? -4.573 4.097 22.750 1.00 88.81 194 SER A CA 1
ATOM 1516 C C . SER A 1 194 ? -5.176 2.882 22.039 1.00 88.81 194 SER A C 1
ATOM 1518 O O . SER A 1 194 ? -5.073 1.741 22.504 1.00 88.81 194 SER A O 1
ATOM 1520 N N . CYS A 1 195 ? -5.810 3.106 20.893 1.00 90.69 195 CYS A N 1
ATOM 1521 C CA . CYS A 1 195 ? -6.411 2.050 20.088 1.00 90.69 195 CYS A CA 1
ATOM 1522 C C . CYS A 1 195 ? -5.371 1.275 19.274 1.00 90.69 195 CYS A C 1
ATOM 1524 O O . CYS A 1 195 ? -5.596 0.101 18.989 1.00 90.69 195 CYS A O 1
ATOM 1526 N N . SER A 1 196 ? -4.218 1.872 18.948 1.00 85.69 196 SER A N 1
ATOM 1527 C CA . SER A 1 196 ? -3.165 1.195 18.169 1.00 85.69 196 SER A CA 1
ATOM 1528 C C . SER A 1 196 ? -2.598 -0.043 18.875 1.00 85.69 196 SER A C 1
ATOM 1530 O O . SER A 1 196 ? -2.130 -0.982 18.236 1.00 85.69 196 SER A O 1
ATOM 1532 N N . GLU A 1 197 ? -2.679 -0.078 20.203 1.00 86.81 197 GLU A N 1
ATOM 1533 C CA . GLU A 1 197 ? -2.120 -1.149 21.030 1.00 86.81 197 GLU A CA 1
ATOM 1534 C C . GLU A 1 197 ? -3.100 -2.300 21.278 1.00 86.81 197 GLU A C 1
ATOM 1536 O O . GLU A 1 197 ? -2.691 -3.384 21.693 1.00 86.81 197 GLU A O 1
ATOM 1541 N N . THR A 1 198 ? -4.395 -2.063 21.065 1.00 89.94 198 THR A N 1
ATOM 1542 C CA . THR A 1 198 ? -5.476 -2.961 21.498 1.00 89.94 198 THR A CA 1
ATOM 1543 C C . THR A 1 198 ? -6.369 -3.412 20.351 1.00 89.94 198 THR A C 1
ATOM 1545 O O . THR A 1 198 ? -6.860 -4.543 20.368 1.00 89.94 198 THR A O 1
ATOM 1548 N N . CYS A 1 199 ? -6.567 -2.559 19.348 1.00 93.06 199 CYS A N 1
ATOM 1549 C CA . CYS A 1 199 ? -7.545 -2.777 18.300 1.00 93.06 199 CYS A CA 1
ATOM 1550 C C . CYS A 1 199 ? -6.923 -3.331 17.021 1.00 93.06 199 CYS A C 1
ATOM 1552 O O . CYS A 1 199 ? -5.811 -2.951 16.653 1.00 93.06 199 CYS A O 1
ATOM 1554 N N . PRO A 1 200 ? -7.635 -4.243 16.336 1.00 93.31 200 PRO A N 1
ATOM 1555 C CA . PRO A 1 200 ? -7.124 -4.845 15.125 1.00 93.31 200 PRO A CA 1
ATOM 1556 C C . PRO A 1 200 ? -7.180 -3.884 13.933 1.00 93.31 200 PRO A C 1
ATOM 1558 O O . PRO A 1 200 ? -8.107 -3.083 13.782 1.00 93.31 200 PRO A O 1
ATOM 1561 N N . GLU A 1 201 ? -6.210 -4.046 13.043 1.00 93.69 201 GLU A N 1
ATOM 1562 C CA . GLU A 1 201 ? -6.131 -3.384 11.745 1.00 93.69 201 GLU A CA 1
ATOM 1563 C C . GLU A 1 201 ? -5.707 -4.374 10.654 1.00 93.69 201 GLU A C 1
ATOM 1565 O O . GLU A 1 201 ? -5.207 -5.472 10.929 1.00 93.69 201 GLU A O 1
ATOM 1570 N N . ALA A 1 202 ? -5.930 -4.001 9.396 1.00 94.62 202 ALA A N 1
ATOM 1571 C CA . ALA A 1 202 ? -5.443 -4.755 8.255 1.00 94.62 202 ALA A CA 1
ATOM 1572 C C . ALA A 1 202 ? -3.991 -4.366 7.964 1.00 94.62 202 ALA A C 1
ATOM 1574 O O . ALA A 1 202 ? -3.695 -3.216 7.646 1.00 94.62 202 ALA A O 1
ATOM 1575 N N . ARG A 1 203 ? -3.089 -5.341 8.014 1.00 93.44 203 ARG A N 1
ATOM 1576 C CA . ARG A 1 203 ? -1.741 -5.235 7.462 1.00 93.44 203 ARG A CA 1
ATOM 1577 C C . ARG A 1 203 ? -1.736 -5.836 6.066 1.00 93.44 203 ARG A C 1
ATOM 1579 O O . ARG A 1 203 ? -2.174 -6.970 5.879 1.00 93.44 203 ARG A O 1
ATOM 1586 N N . PHE A 1 204 ? -1.240 -5.078 5.101 1.00 92.12 204 PHE A N 1
ATOM 1587 C CA . PHE A 1 204 ? -1.270 -5.465 3.696 1.00 92.12 204 PHE A CA 1
ATOM 1588 C C . PHE A 1 204 ? 0.036 -6.139 3.287 1.00 92.12 204 PHE A C 1
ATOM 1590 O O . PHE A 1 204 ? 1.113 -5.763 3.757 1.00 92.12 204 PHE A O 1
ATOM 1597 N N . TRP A 1 205 ? -0.062 -7.093 2.372 1.00 93.25 205 TRP A N 1
ATOM 1598 C CA . TRP A 1 205 ? 1.069 -7.611 1.623 1.00 93.25 205 TRP A CA 1
ATOM 1599 C C . TRP A 1 205 ? 0.707 -7.701 0.141 1.00 93.25 205 TRP A C 1
ATOM 1601 O O . TRP A 1 205 ? -0.388 -8.144 -0.213 1.00 93.25 205 TRP A O 1
ATOM 1611 N N . VAL A 1 206 ? 1.646 -7.292 -0.707 1.00 92.75 206 VAL A N 1
ATOM 1612 C CA . VAL A 1 206 ? 1.563 -7.387 -2.165 1.00 92.75 206 VAL A CA 1
ATOM 1613 C C . VAL A 1 206 ? 2.862 -7.998 -2.697 1.00 92.75 206 VAL A C 1
ATOM 1615 O O . VAL A 1 206 ? 3.883 -7.873 -2.015 1.00 92.75 206 VAL A O 1
ATOM 1618 N N . PRO A 1 207 ? 2.853 -8.613 -3.890 1.00 91.94 207 PRO A N 1
ATOM 1619 C CA . PRO A 1 207 ? 4.078 -9.085 -4.525 1.00 91.94 207 PRO A CA 1
ATOM 1620 C C . PRO A 1 207 ? 5.046 -7.933 -4.831 1.00 91.94 207 PRO A C 1
ATOM 1622 O O . PRO A 1 207 ? 4.624 -6.844 -5.231 1.00 91.94 207 PRO A O 1
ATOM 1625 N N . ASP A 1 208 ? 6.346 -8.195 -4.725 1.00 88.25 208 ASP A N 1
ATOM 1626 C CA . ASP A 1 208 ? 7.445 -7.261 -4.981 1.00 88.25 208 ASP A CA 1
ATOM 1627 C C . ASP A 1 208 ? 7.389 -6.722 -6.418 1.00 88.25 208 ASP A C 1
ATOM 1629 O O . ASP A 1 208 ? 7.642 -5.544 -6.665 1.00 88.25 208 ASP A O 1
ATOM 1633 N N . GLY A 1 209 ? 6.986 -7.571 -7.372 1.00 89.62 209 GLY A N 1
ATOM 1634 C CA . GLY A 1 209 ? 6.800 -7.211 -8.781 1.00 89.62 209 GLY A CA 1
ATOM 1635 C C . GLY A 1 209 ? 5.535 -6.396 -9.084 1.00 89.62 209 GLY A C 1
ATOM 1636 O O . GLY A 1 209 ? 5.281 -6.118 -10.261 1.00 89.62 209 GLY A O 1
ATOM 1637 N N . GLY A 1 210 ? 4.762 -6.022 -8.063 1.00 92.88 210 GLY A N 1
ATOM 1638 C CA . GLY A 1 210 ? 3.462 -5.364 -8.165 1.00 92.88 210 GLY A CA 1
ATOM 1639 C C . GLY A 1 210 ? 2.285 -6.332 -8.014 1.00 92.88 210 GLY A C 1
ATOM 1640 O O . GLY A 1 210 ? 2.417 -7.540 -8.207 1.00 92.88 210 GLY A O 1
ATOM 1641 N N . VAL A 1 211 ? 1.115 -5.783 -7.687 1.00 94.62 211 VAL A N 1
ATOM 1642 C CA . VAL A 1 211 ? -0.147 -6.525 -7.573 1.00 94.62 211 VAL A CA 1
ATOM 1643 C C . VAL A 1 211 ? -0.531 -7.078 -8.941 1.00 94.62 211 VAL A C 1
ATOM 1645 O O . VAL A 1 211 ? -0.727 -6.318 -9.890 1.00 94.62 211 VAL A O 1
ATOM 1648 N N . ASP A 1 212 ? -0.613 -8.399 -9.033 1.00 89.75 212 ASP A N 1
ATOM 1649 C CA . ASP A 1 212 ? -1.059 -9.112 -10.227 1.00 89.75 212 ASP A CA 1
ATOM 1650 C C . ASP A 1 212 ? -2.559 -9.418 -10.083 1.00 89.75 212 ASP A C 1
ATOM 1652 O O . ASP A 1 212 ? -3.379 -8.510 -9.940 1.00 89.75 212 ASP A O 1
ATOM 1656 N N . ASP A 1 213 ? -2.916 -10.692 -10.000 1.00 91.31 213 ASP A N 1
ATOM 1657 C CA . ASP A 1 213 ? -4.247 -11.192 -9.685 1.00 91.31 213 ASP A CA 1
ATOM 1658 C C . ASP A 1 213 ? -4.402 -11.578 -8.204 1.00 91.31 213 ASP A C 1
ATOM 1660 O O . ASP A 1 213 ? -5.370 -12.246 -7.848 1.00 91.31 213 ASP A O 1
ATOM 1664 N N . TYR A 1 214 ? -3.483 -11.178 -7.315 1.00 93.81 214 TYR A N 1
ATOM 1665 C CA . TYR A 1 214 ? -3.589 -11.478 -5.885 1.00 93.81 214 TYR A CA 1
ATOM 1666 C C . TYR A 1 214 ? -2.897 -10.472 -4.956 1.00 93.81 214 TYR A C 1
ATOM 1668 O O . TYR A 1 214 ? -1.922 -9.810 -5.312 1.00 93.81 214 TYR A O 1
ATOM 1676 N N . PHE A 1 215 ? -3.394 -10.401 -3.720 1.00 94.94 215 PHE A N 1
ATOM 1677 C CA . PHE A 1 215 ? -2.752 -9.755 -2.571 1.00 94.94 215 PHE A CA 1
ATOM 1678 C C . PHE A 1 215 ? -3.235 -10.414 -1.272 1.00 94.94 215 PHE A C 1
ATOM 1680 O O . PHE A 1 215 ? -4.229 -11.140 -1.263 1.00 94.94 215 PHE A O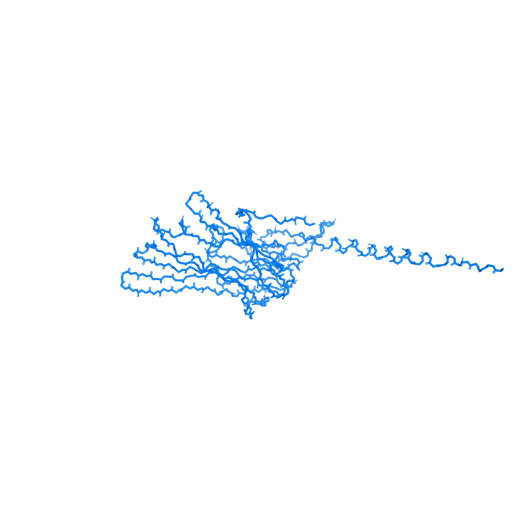 1
ATOM 1687 N N . ALA A 1 216 ? -2.554 -10.168 -0.154 1.00 95.19 216 ALA A N 1
ATOM 1688 C CA . ALA A 1 216 ? -2.945 -10.729 1.137 1.00 95.19 216 ALA A CA 1
ATOM 1689 C C . ALA A 1 216 ? -3.169 -9.643 2.188 1.00 95.19 216 ALA A C 1
ATOM 1691 O O . ALA A 1 216 ? -2.508 -8.603 2.207 1.00 95.19 216 ALA A O 1
ATOM 1692 N N . ILE A 1 217 ? -4.094 -9.919 3.102 1.00 95.44 217 ILE A N 1
ATOM 1693 C CA . ILE A 1 217 ? -4.324 -9.111 4.294 1.00 95.44 217 ILE A CA 1
ATOM 1694 C C . ILE A 1 217 ? -4.104 -9.987 5.512 1.00 95.44 217 ILE A C 1
ATOM 1696 O O . ILE A 1 217 ? -4.693 -11.061 5.612 1.00 95.44 217 ILE A O 1
ATOM 1700 N N . THR A 1 218 ? -3.329 -9.496 6.471 1.00 95.44 218 THR A N 1
ATOM 1701 C CA . THR A 1 218 ? -3.257 -10.070 7.812 1.00 95.44 218 THR A CA 1
ATOM 1702 C C . THR A 1 218 ? -3.896 -9.117 8.808 1.00 95.44 218 THR A C 1
ATOM 1704 O O . THR A 1 218 ? -3.512 -7.956 8.901 1.00 95.44 218 THR A O 1
ATOM 1707 N N . ARG A 1 219 ? -4.859 -9.607 9.587 1.00 95.06 219 ARG A N 1
ATOM 1708 C CA . ARG A 1 219 ? -5.422 -8.867 10.719 1.00 95.06 219 ARG A CA 1
ATOM 1709 C C . ARG A 1 219 ? -4.421 -8.89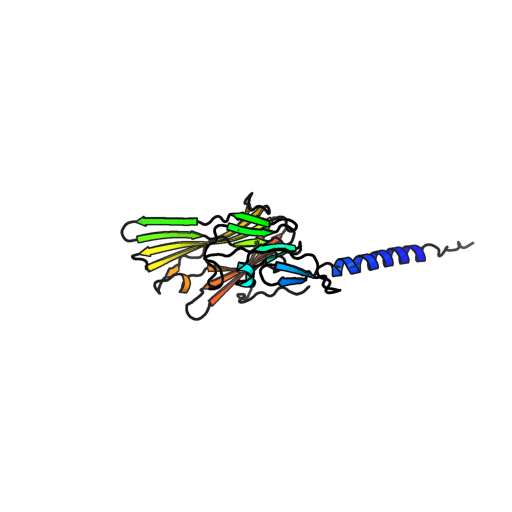9 11.868 1.00 95.06 219 ARG A C 1
ATOM 1711 O O . ARG A 1 219 ? -4.054 -9.986 12.321 1.00 95.06 219 ARG A O 1
ATOM 1718 N N . VAL A 1 220 ? -3.989 -7.734 12.336 1.00 94.06 220 VAL A N 1
ATOM 1719 C CA . VAL A 1 220 ? -2.971 -7.609 13.388 1.00 94.06 220 VAL A CA 1
ATOM 1720 C C . VAL A 1 220 ? -3.419 -6.663 14.489 1.00 94.06 220 VAL A C 1
ATOM 1722 O O . VAL A 1 220 ? -4.181 -5.741 14.231 1.00 94.06 220 VAL A O 1
ATOM 1725 N N . VAL A 1 221 ? -2.914 -6.879 15.701 1.00 92.69 221 VAL A N 1
ATOM 1726 C CA . VAL A 1 221 ? -2.888 -5.883 16.780 1.00 92.69 221 VAL A CA 1
ATOM 1727 C C . VAL A 1 221 ? -1.420 -5.565 17.024 1.00 92.69 221 VAL A C 1
ATOM 1729 O O . VAL A 1 221 ? -0.660 -6.480 17.339 1.00 92.69 221 VAL A O 1
ATOM 1732 N N . GLN A 1 222 ? -1.005 -4.311 16.840 1.00 86.12 222 GLN A N 1
ATOM 1733 C CA . GLN A 1 222 ? 0.417 -3.939 16.883 1.00 86.12 222 GLN A CA 1
ATOM 1734 C C . GLN A 1 222 ? 1.050 -4.206 18.251 1.00 86.12 222 GLN A C 1
ATOM 1736 O O . GLN A 1 222 ? 2.186 -4.672 18.300 1.00 86.12 222 GLN A O 1
ATOM 1741 N N . GLY A 1 223 ? 0.293 -3.960 19.329 1.00 81.00 223 GLY A N 1
ATOM 1742 C CA . GLY A 1 223 ? 0.764 -4.081 20.709 1.00 81.00 223 GLY A CA 1
ATOM 1743 C C . GLY A 1 223 ? 1.872 -3.076 21.057 1.00 81.00 223 GLY A C 1
ATOM 1744 O O . GLY A 1 223 ? 2.415 -2.397 20.192 1.00 81.00 223 GLY A O 1
ATOM 1745 N N . GLN A 1 224 ? 2.215 -2.964 22.344 1.00 75.62 224 GLN A N 1
ATOM 1746 C CA . GLN A 1 224 ? 3.358 -2.143 22.780 1.00 75.62 224 GLN A CA 1
ATOM 1747 C C . GLN A 1 224 ? 4.697 -2.878 22.629 1.00 75.62 224 GLN A C 1
ATOM 1749 O O . GLN A 1 224 ? 5.712 -2.269 22.302 1.00 75.62 224 GLN A O 1
ATOM 1754 N N . THR A 1 225 ? 4.708 -4.184 22.909 1.00 81.81 225 THR A N 1
ATOM 1755 C CA . THR A 1 225 ? 5.929 -5.007 22.951 1.00 81.81 225 THR A CA 1
ATOM 1756 C C . THR A 1 225 ? 6.008 -6.020 21.818 1.00 81.81 225 THR A C 1
ATOM 1758 O O . THR A 1 225 ? 7.102 -6.349 21.372 1.00 81.81 225 THR A O 1
ATOM 1761 N N . GLU A 1 226 ? 4.865 -6.533 21.363 1.00 86.88 226 GLU A N 1
ATOM 1762 C CA . GLU A 1 226 ? 4.791 -7.549 20.318 1.00 86.88 226 GLU A CA 1
ATOM 1763 C C . GLU A 1 226 ? 3.514 -7.389 19.492 1.00 86.88 226 GLU A C 1
ATOM 1765 O O . GLU A 1 226 ? 2.428 -7.177 20.037 1.00 86.88 226 GLU A O 1
ATOM 1770 N N . THR A 1 227 ? 3.653 -7.566 18.177 1.00 90.88 227 THR A N 1
ATOM 1771 C CA . THR A 1 227 ? 2.527 -7.630 17.247 1.00 90.88 227 THR A CA 1
ATOM 1772 C C . THR A 1 227 ? 1.858 -8.993 17.297 1.00 90.88 227 THR A C 1
ATOM 1774 O O . THR A 1 227 ? 2.466 -10.018 16.986 1.00 90.88 227 THR A O 1
ATOM 1777 N N . LYS A 1 228 ? 0.562 -9.006 17.602 1.00 93.19 228 LYS A N 1
ATOM 1778 C CA . LYS A 1 228 ? -0.268 -10.206 17.553 1.00 93.19 228 LYS A CA 1
ATOM 1779 C C . LYS A 1 228 ? -0.909 -10.351 16.176 1.00 93.19 228 LYS A C 1
ATOM 1781 O O . LYS A 1 228 ? -1.688 -9.499 15.754 1.00 93.19 228 LYS A O 1
ATOM 1786 N N . TYR A 1 229 ? -0.642 -11.467 15.509 1.00 94.44 229 TYR A N 1
ATOM 1787 C CA . TYR A 1 229 ? -1.230 -11.807 14.213 1.00 94.44 229 TYR A CA 1
ATOM 1788 C C . TYR A 1 229 ? -2.455 -12.704 14.421 1.00 94.44 229 TYR A C 1
ATOM 1790 O O . TYR A 1 229 ? -2.356 -13.748 15.061 1.00 94.44 229 TYR A O 1
ATOM 1798 N N . LEU A 1 230 ? -3.621 -12.279 13.932 1.00 94.62 230 LEU A N 1
ATOM 1799 C CA . LEU A 1 230 ? -4.906 -12.908 14.258 1.00 94.62 230 LEU A CA 1
ATOM 1800 C C . LEU A 1 230 ? -5.379 -13.886 13.181 1.00 94.62 230 LEU A C 1
ATOM 1802 O O . LEU A 1 230 ? -5.762 -15.007 13.487 1.00 94.62 230 LEU A O 1
ATOM 1806 N N . SER A 1 231 ? -5.396 -13.447 11.925 1.00 95.31 231 SER A N 1
ATOM 1807 C CA . SER A 1 231 ? -5.837 -14.239 10.767 1.00 95.31 231 SER A CA 1
ATOM 1808 C C . SER A 1 231 ? -5.304 -13.614 9.486 1.00 95.31 231 SER A C 1
ATOM 1810 O O . SER A 1 231 ? -5.019 -12.414 9.467 1.00 95.31 231 SER A O 1
ATOM 1812 N N . SER A 1 232 ? -5.198 -14.408 8.423 1.00 96.50 232 SER A N 1
ATOM 1813 C CA . SER A 1 232 ? -4.847 -13.911 7.096 1.00 96.50 232 SER A CA 1
ATOM 1814 C C . SER A 1 232 ? -5.857 -14.351 6.056 1.00 96.50 232 SER A C 1
ATOM 1816 O O . SER A 1 232 ? -6.385 -15.460 6.110 1.00 96.50 232 SER A O 1
ATOM 1818 N N . THR A 1 233 ? -6.087 -13.477 5.089 1.00 95.81 233 THR A N 1
ATOM 1819 C CA . THR A 1 233 ? -6.997 -13.696 3.974 1.00 95.81 233 THR A CA 1
ATOM 1820 C C . THR A 1 233 ? -6.247 -13.403 2.686 1.00 95.81 233 THR A C 1
ATOM 1822 O O . THR A 1 233 ? -5.677 -12.321 2.527 1.00 95.81 233 THR A O 1
ATOM 1825 N N . LEU A 1 234 ? -6.239 -14.374 1.778 1.00 95.25 234 LEU A N 1
ATOM 1826 C CA . LEU A 1 234 ? -5.746 -14.210 0.420 1.00 95.25 234 LEU A CA 1
ATOM 1827 C C . LEU A 1 234 ? -6.896 -13.708 -0.455 1.00 95.25 234 LEU A C 1
ATOM 1829 O O . LEU A 1 234 ? -7.959 -14.330 -0.498 1.00 95.25 234 LEU A O 1
ATOM 1833 N N . TYR A 1 235 ? -6.670 -12.593 -1.136 1.00 95.06 235 TYR A N 1
ATOM 1834 C CA . TYR A 1 235 ? -7.569 -12.056 -2.144 1.00 95.06 235 TYR A CA 1
ATOM 1835 C C . TYR A 1 235 ? -7.026 -12.425 -3.516 1.00 95.06 235 TYR A C 1
ATOM 1837 O O . TYR A 1 235 ? -5.867 -12.135 -3.804 1.00 95.06 235 TYR A O 1
ATOM 1845 N N . THR A 1 236 ? -7.853 -13.055 -4.345 1.00 94.88 236 THR A N 1
ATOM 1846 C CA . THR A 1 236 ? -7.507 -13.429 -5.721 1.00 94.88 236 THR A CA 1
ATOM 1847 C C . THR A 1 236 ? -8.553 -12.924 -6.698 1.00 94.88 236 THR A C 1
ATOM 1849 O O . THR A 1 236 ? -9.751 -12.919 -6.396 1.00 94.88 236 THR A O 1
ATOM 1852 N N . GLN A 1 237 ? -8.105 -12.526 -7.881 1.00 92.31 237 GLN A N 1
ATOM 1853 C CA . GLN A 1 237 ? -8.951 -12.116 -8.981 1.00 92.31 237 GLN A CA 1
ATOM 1854 C C . GLN A 1 237 ? -9.144 -13.277 -9.955 1.00 92.31 237 GLN A C 1
ATOM 1856 O O . GLN A 1 237 ? -8.193 -13.817 -10.508 1.00 92.31 237 GLN A O 1
ATOM 1861 N N . ALA A 1 238 ? -10.397 -13.627 -10.225 1.00 88.94 238 ALA A N 1
ATOM 1862 C CA . ALA A 1 238 ? -10.756 -14.581 -11.265 1.00 88.94 238 ALA A CA 1
ATOM 1863 C C . ALA A 1 238 ? -11.983 -14.069 -12.023 1.00 88.94 238 ALA A C 1
ATOM 1865 O O . ALA A 1 238 ? -12.964 -13.641 -11.420 1.00 88.94 238 ALA A O 1
ATOM 1866 N N . GLN A 1 239 ? -11.930 -14.099 -13.359 1.00 85.25 239 GLN A N 1
ATOM 1867 C CA . GLN A 1 239 ? -13.044 -13.674 -14.226 1.00 85.25 239 GLN A CA 1
ATOM 1868 C C . GLN A 1 239 ? -13.556 -12.250 -13.923 1.00 85.25 239 GLN A C 1
ATOM 1870 O O . GLN A 1 239 ? -14.749 -11.974 -13.999 1.00 85.25 239 GLN A O 1
ATOM 1875 N N . GLY A 1 240 ? -12.648 -11.341 -13.555 1.00 82.31 240 GLY A N 1
ATOM 1876 C CA . GLY A 1 240 ? -12.987 -9.954 -13.228 1.00 82.31 240 GLY A CA 1
ATOM 1877 C C . GLY A 1 240 ? -13.557 -9.737 -11.823 1.00 82.31 240 GLY A C 1
ATOM 1878 O O . GLY A 1 240 ? -13.805 -8.593 -11.465 1.00 82.31 240 GLY A O 1
ATOM 1879 N N . MET A 1 241 ? -13.717 -10.785 -11.010 1.00 86.75 241 MET A N 1
ATOM 1880 C CA . MET A 1 241 ? -14.199 -10.684 -9.630 1.00 86.75 241 MET A CA 1
ATOM 1881 C C . MET A 1 241 ? -13.094 -11.020 -8.632 1.00 86.75 241 MET A C 1
ATOM 1883 O O . MET A 1 241 ? -12.315 -11.948 -8.846 1.00 86.75 241 MET A O 1
ATOM 1887 N N . TRP A 1 242 ? -13.056 -10.277 -7.528 1.00 91.25 242 TRP A N 1
ATOM 1888 C CA . TRP A 1 242 ? -12.176 -10.560 -6.400 1.00 91.25 242 TRP A CA 1
ATOM 1889 C C . TRP A 1 242 ? -12.876 -11.477 -5.402 1.00 91.25 242 TRP A C 1
ATOM 1891 O O . TRP A 1 242 ? -14.027 -11.252 -5.031 1.00 91.25 242 TRP A O 1
ATOM 1901 N N . SER A 1 243 ? -12.172 -12.514 -4.963 1.00 93.19 243 SER A N 1
ATOM 1902 C CA . SER A 1 243 ? -12.654 -13.477 -3.976 1.00 93.19 243 SER A CA 1
ATOM 1903 C C . SER A 1 243 ? -11.683 -13.570 -2.807 1.00 93.19 243 SER A C 1
ATOM 1905 O O . SER A 1 243 ? -10.480 -13.389 -2.977 1.00 93.19 243 SER A O 1
ATOM 1907 N N . ALA A 1 244 ? -12.216 -13.826 -1.615 1.00 94.56 244 ALA A N 1
ATOM 1908 C CA . ALA A 1 244 ? -11.458 -13.885 -0.374 1.00 94.56 244 ALA A CA 1
ATOM 1909 C C . ALA A 1 244 ? -11.408 -15.326 0.143 1.00 94.56 244 ALA A C 1
ATOM 1911 O O . ALA A 1 244 ? -12.447 -15.964 0.309 1.00 94.56 244 ALA A O 1
ATOM 1912 N N . THR A 1 245 ? -10.206 -15.821 0.431 1.00 96.12 245 THR A N 1
ATOM 1913 C CA . THR A 1 245 ? -9.982 -17.141 1.033 1.00 96.12 245 THR A CA 1
ATOM 1914 C C . THR A 1 245 ? -9.218 -16.980 2.340 1.00 96.12 245 THR A C 1
ATOM 1916 O O . THR A 1 245 ? -8.104 -16.454 2.352 1.00 96.12 245 THR A O 1
ATOM 1919 N N . GLU A 1 246 ? -9.802 -17.420 3.454 1.00 96.00 246 GLU A N 1
ATOM 1920 C CA . GLU A 1 246 ? -9.086 -17.462 4.731 1.00 96.00 246 GLU A CA 1
ATOM 1921 C C . GLU A 1 246 ? -7.975 -18.515 4.693 1.00 96.00 246 GLU A C 1
ATOM 1923 O O . GLU A 1 246 ? -8.158 -19.636 4.215 1.00 96.00 246 GLU A O 1
ATOM 1928 N N . LEU A 1 247 ? -6.806 -18.144 5.203 1.00 94.69 247 LEU A N 1
ATOM 1929 C CA . LEU A 1 247 ? -5.659 -19.031 5.311 1.00 94.69 247 LEU A CA 1
ATOM 1930 C C . LEU A 1 247 ? -5.680 -19.753 6.658 1.00 94.69 247 LEU A C 1
ATOM 1932 O O . LEU A 1 247 ? -6.096 -19.198 7.673 1.00 94.69 247 LEU A O 1
ATOM 1936 N N . GLY A 1 248 ? -5.170 -20.985 6.683 1.00 92.12 248 GLY A N 1
ATOM 1937 C CA . GLY A 1 248 ? -5.201 -21.825 7.885 1.00 92.12 248 GLY A CA 1
ATOM 1938 C C . GLY A 1 248 ? -4.360 -21.311 9.061 1.00 92.12 248 GLY A C 1
ATOM 1939 O O . GLY A 1 248 ? -4.533 -21.796 10.176 1.00 92.12 248 GLY A O 1
ATOM 1940 N N . GLN A 1 249 ? -3.447 -20.362 8.828 1.00 92.50 249 GLN A N 1
ATOM 1941 C CA . GLN A 1 249 ? -2.630 -19.702 9.849 1.00 92.50 249 GLN A CA 1
ATOM 1942 C C . GLN A 1 249 ? -2.394 -18.229 9.476 1.00 92.50 249 GLN A C 1
ATOM 1944 O O . GLN A 1 249 ? -2.304 -17.909 8.286 1.00 92.50 249 GLN A O 1
ATOM 1949 N N . PRO A 1 250 ? -2.259 -17.330 10.466 1.00 94.06 250 PRO A N 1
ATOM 1950 C CA . PRO A 1 250 ? -1.924 -15.938 10.211 1.00 94.06 250 PRO A CA 1
ATOM 1951 C C . PRO A 1 250 ? -0.475 -15.786 9.724 1.00 94.06 250 PRO A C 1
ATOM 1953 O O . PRO A 1 250 ? 0.472 -16.282 10.334 1.00 94.06 250 PRO A O 1
ATOM 1956 N N . LEU A 1 251 ? -0.301 -15.048 8.633 1.00 92.06 251 LEU A N 1
ATOM 1957 C CA . LEU A 1 251 ? 0.984 -14.757 8.015 1.00 92.06 251 LEU A CA 1
ATOM 1958 C C . LEU A 1 251 ? 1.667 -13.588 8.728 1.00 92.06 251 LEU A C 1
ATOM 1960 O O . LEU A 1 251 ? 1.196 -12.451 8.668 1.00 92.06 251 LEU A O 1
ATOM 1964 N N . GLN A 1 252 ? 2.811 -13.861 9.355 1.00 89.19 252 GLN A N 1
ATOM 1965 C CA . GLN A 1 252 ? 3.657 -12.818 9.947 1.00 89.19 252 GLN A CA 1
ATOM 1966 C C . GLN A 1 252 ? 4.491 -12.085 8.896 1.00 89.19 252 GLN A C 1
ATOM 1968 O O . GLN A 1 252 ? 4.696 -10.873 8.957 1.00 89.19 252 GLN A O 1
ATOM 1973 N N . ARG A 1 253 ? 4.970 -12.854 7.918 1.00 83.00 253 ARG A N 1
ATOM 1974 C CA . ARG A 1 253 ? 5.727 -12.398 6.762 1.00 83.00 253 ARG A CA 1
ATOM 1975 C C . ARG A 1 253 ? 5.327 -13.258 5.577 1.00 83.00 253 ARG A C 1
ATOM 1977 O O . ARG A 1 253 ? 5.142 -14.464 5.727 1.00 83.00 253 ARG A O 1
ATOM 1984 N N . VAL A 1 254 ? 5.229 -12.633 4.417 1.00 80.00 254 VAL A N 1
ATOM 1985 C CA . VAL A 1 254 ? 5.052 -13.325 3.146 1.00 80.00 254 VAL A CA 1
ATOM 1986 C C . VAL A 1 254 ? 6.323 -13.096 2.340 1.00 80.00 254 VAL A C 1
ATOM 1988 O O . VAL A 1 254 ? 6.883 -11.998 2.355 1.00 80.00 254 VAL A O 1
ATOM 1991 N N . LEU A 1 255 ? 6.835 -14.165 1.743 1.00 75.50 255 LEU A N 1
ATOM 1992 C CA . LEU A 1 255 ? 7.980 -14.126 0.847 1.00 75.50 255 LEU A CA 1
ATOM 1993 C C . LEU A 1 255 ? 7.449 -14.422 -0.544 1.00 75.50 255 LEU A C 1
ATOM 1995 O O . LEU A 1 255 ? 6.718 -15.401 -0.710 1.00 75.50 255 LEU A O 1
ATOM 1999 N N . ASP A 1 256 ? 7.826 -13.609 -1.523 1.00 67.81 256 ASP A N 1
ATOM 2000 C CA . ASP A 1 256 ? 7.622 -14.006 -2.905 1.00 67.81 256 ASP A CA 1
ATOM 2001 C C . ASP A 1 256 ? 8.445 -15.261 -3.185 1.00 67.81 256 ASP A C 1
ATOM 2003 O O . ASP A 1 256 ? 9.617 -15.368 -2.808 1.00 67.81 256 ASP A O 1
ATOM 2007 N N . MET A 1 257 ? 7.824 -16.237 -3.844 1.00 52.03 257 MET A N 1
ATOM 2008 C CA . MET A 1 257 ? 8.605 -17.283 -4.481 1.00 52.03 257 MET A CA 1
ATOM 2009 C C . MET A 1 257 ? 9.436 -16.626 -5.579 1.00 52.03 257 MET A C 1
ATOM 2011 O O . MET A 1 257 ? 8.879 -16.062 -6.520 1.00 52.03 257 MET A O 1
ATOM 2015 N N . ALA A 1 258 ? 10.761 -16.726 -5.473 1.00 43.38 258 ALA A N 1
ATOM 2016 C CA . ALA A 1 258 ? 11.627 -16.532 -6.624 1.00 43.38 258 ALA A CA 1
ATOM 2017 C C . ALA A 1 258 ? 11.193 -17.550 -7.692 1.00 43.38 258 ALA A C 1
ATOM 2019 O O . ALA A 1 258 ? 11.283 -18.757 -7.456 1.00 43.38 258 ALA A O 1
ATOM 2020 N N . GLN A 1 259 ? 10.628 -17.061 -8.797 1.00 41.06 259 GLN A N 1
ATOM 2021 C CA . GLN A 1 259 ? 10.364 -17.870 -9.987 1.00 41.06 259 GLN A CA 1
ATOM 2022 C C . GLN A 1 259 ? 11.646 -18.034 -10.797 1.00 41.06 259 GLN A C 1
ATOM 2024 O O . GLN A 1 259 ? 12.384 -17.030 -10.928 1.00 41.06 259 GLN A O 1
#

Sequence (259 aa):
MLPRFDGSLMPKFLTYFAAAICLAIPAAAQSSRLWVLTAPNSVVEYDPATFAAKSPTSVPDEVLKAPRILQVNRRGQMLYAPNSDDPSPDVGKNGQRFWFWNGSASALLGREIIRISAVSGSNQKVTDSSPWPFLSSDGTHLFWLTNQFSRLQRENVELSQSTNFHAWRSDISGRQKEDLASFDFPECRCTTGSCSETCPEARFWVPDGGVDDYFAITRVVQGQTETKYLSSTLYTQAQGMWSATELGQPLQRVLDMAQ

Foldseek 3Di:
DDDDDDPPPPPVVVVVVVVVVVVVVVVVLLQDWDWDADPQFWIWIARPVPRDTDDIDGHDRLCVLPVVQWAQASLRKIWRFFDLPPPDPSGDNDGQWIWIGQNDDIDIAGWDWDWDWDDDPQKIKIWTKTWDWWAANVRFKIKTKIWIWIFIDGPLFTFKIKIKIFIWMATNRRHDTDGADIDIDPIWTDPPSDCLATPWDWDWAADSNTHYQKIKTWIWRCHPPHIDTDWMWIWGDDPNHIDIDTDPDGDPDDDDPPD

Secondary structure (DSSP, 8-state):
-PPP--TTSHHHHHHHHHHHHHHHHHHHTTS--EEEEETTTEEEEE-TTT--B---EE--GGGGTSGGGEEE-TT--EEE---TT---TTS-S--SEEEEE-SS-EEEEE---EEEEEEETTEEEEEEE-PEEEEBSSSSEEEEEEEEEEEEEETTEEEEEEEEEEEEEEETTS-S-EEEEEEEPPPEE-TTS-STTTS-EEEEE--TT-BSSEEEEEEEE--SS-PEEEEEEEEEEETTEEEEEE-SS--S-------